Protein AF-0000000085930989 (afdb_homodimer)

Foldseek 3Di:
DPPPPPPPPPPDDDVVVVVVVVCCVVPHCVVVVVVVVLVLVVVLQVVLCVVCVQKDWDDGWDDDPLQKIWIKIDHPVQVVLQWIKIWIQGRVVRFIKIAIFGVDLVSQVVVLVVCVPPPAPFDADPDSNPDGGGTMDTQDDDPVDSPVSSVSVVVVVVSVVVSD/DPPPPPPPPPPDDDVVVVVVVVCCVVPHCVVVVVVVVLVLVVVLQVVLCVVCVQKDKDDGWDDDPLQKIKIKIDHPVQVVLQWIKIWIQGRVVRFIKIAIFGVDLVSQVVVLVVCVPPPAPFDADPDSNPDGGGTMDTQDDDPVDSPVSSVSVVVVVVSVVVSD

InterPro domains:
  IPR054269 Domain of unknown function DUF7000 [PF22526] (17-164)

pLDDT: mean 91.03, std 14.83, range [23.47, 98.81]

Structure (mmCIF, N/CA/C/O backbone):
data_AF-0000000085930989-model_v1
#
loop_
_entity.id
_entity.type
_entity.pdbx_description
1 polymer 'DUF7000 domain-containing protein'
#
loop_
_atom_site.group_PDB
_atom_site.id
_atom_site.type_symbol
_atom_site.label_atom_id
_atom_site.label_alt_id
_atom_site.label_comp_id
_atom_site.label_asym_id
_atom_site.label_entity_id
_atom_site.label_seq_id
_atom_site.pdbx_PDB_ins_code
_atom_site.Cartn_x
_atom_site.Cartn_y
_atom_site.Cartn_z
_atom_site.occupancy
_atom_site.B_iso_or_equiv
_atom_site.auth_seq_id
_atom_site.auth_comp_id
_atom_site.auth_asym_id
_atom_site.auth_atom_id
_atom_site.pdbx_PDB_model_num
ATOM 1 N N . MET A 1 1 ? -20.719 -1.08 40.375 1 24.42 1 MET A N 1
ATOM 2 C CA . MET A 1 1 ? -20.547 -0.608 39 1 24.42 1 MET A CA 1
ATOM 3 C C . MET A 1 1 ? -19.078 -0.674 38.562 1 24.42 1 MET A C 1
ATOM 5 O O . MET A 1 1 ? -18.25 0.083 39.094 1 24.42 1 MET A O 1
ATOM 9 N N . ALA A 1 2 ? -18.562 -1.878 38.219 1 29.7 2 ALA A N 1
ATOM 10 C CA . ALA A 1 2 ? -17.141 -2.18 38 1 29.7 2 ALA A CA 1
ATOM 11 C C . ALA A 1 2 ? -16.562 -1.349 36.875 1 29.7 2 ALA A C 1
ATOM 13 O O . ALA A 1 2 ? -17.109 -1.34 35.75 1 29.7 2 ALA A O 1
ATOM 14 N N . LYS A 1 3 ? -16 -0.171 37.219 1 35.56 3 LYS A N 1
ATOM 15 C CA . LYS A 1 3 ? -15.242 0.696 36.312 1 35.56 3 LYS A CA 1
ATOM 16 C C . LYS A 1 3 ? -14.281 -0.115 35.469 1 35.56 3 LYS A C 1
ATOM 18 O O . LYS A 1 3 ? -13.461 -0.873 35.969 1 35.56 3 LYS A O 1
ATOM 23 N N . SER A 1 4 ? -14.773 -0.625 34.312 1 33.81 4 SER A N 1
ATOM 24 C CA . SER A 1 4 ? -13.914 -1.3 33.344 1 33.81 4 SER A CA 1
ATOM 25 C C . SER A 1 4 ? -12.641 -0.504 33.062 1 33.81 4 SER A C 1
ATOM 27 O O . SER A 1 4 ? -12.695 0.632 32.594 1 33.81 4 SER A O 1
ATOM 29 N N . GLY A 1 5 ? -11.633 -0.568 33.906 1 31.16 5 GLY A N 1
ATOM 30 C CA . GLY A 1 5 ? -10.266 -0.101 33.719 1 31.16 5 GLY A CA 1
ATOM 31 C C . GLY A 1 5 ? -9.727 -0.365 32.344 1 31.16 5 GLY A C 1
ATOM 32 O O . GLY A 1 5 ? -9.484 -1.516 31.969 1 31.16 5 GLY A O 1
ATOM 33 N N . LYS A 1 6 ? -10.188 0.39 31.359 1 38.94 6 LYS A N 1
ATOM 34 C CA . LYS A 1 6 ? -9.539 0.334 30.062 1 38.94 6 LYS A CA 1
ATOM 35 C C . LYS A 1 6 ? -8.023 0.207 30.203 1 38.94 6 LYS A C 1
ATOM 37 O O . LYS A 1 6 ? -7.371 1.1 30.75 1 38.94 6 LYS A O 1
ATOM 42 N N . ILE A 1 7 ? -7.473 -0.947 30.391 1 38.84 7 ILE A N 1
ATOM 43 C CA . ILE A 1 7 ? -6.047 -1.232 30.281 1 38.84 7 ILE A CA 1
ATOM 44 C C . ILE A 1 7 ? -5.43 -0.371 29.188 1 38.84 7 ILE A C 1
ATOM 46 O O . ILE A 1 7 ? -5.82 -0.469 28.016 1 38.84 7 ILE A O 1
ATOM 50 N N . GLU A 1 8 ? -5.035 0.813 29.422 1 42.75 8 GLU A N 1
ATOM 51 C CA . GLU A 1 8 ? -4.168 1.59 28.547 1 42.75 8 GLU A CA 1
ATOM 52 C C . GLU A 1 8 ? -3.127 0.701 27.859 1 42.75 8 GLU A C 1
ATOM 54 O O . GLU A 1 8 ? -2.215 0.193 28.531 1 42.75 8 GLU A O 1
ATOM 59 N N . THR A 1 9 ? -3.449 -0.236 27.094 1 47.62 9 THR A N 1
ATOM 60 C CA . THR A 1 9 ? -2.494 -1.091 26.391 1 47.62 9 THR A CA 1
ATOM 61 C C . THR A 1 9 ? -1.309 -0.275 25.891 1 47.62 9 THR A C 1
ATOM 63 O O . THR A 1 9 ? -1.481 0.659 25.094 1 47.62 9 THR A O 1
ATOM 66 N N . CYS A 1 10 ? -0.364 0.036 26.719 1 52.31 10 CYS A N 1
ATOM 67 C CA . CYS A 1 10 ? 0.938 0.614 26.406 1 52.31 10 CYS A CA 1
ATOM 68 C C . CYS A 1 10 ? 1.513 0.001 25.141 1 52.31 10 CYS A C 1
ATOM 70 O O . CYS A 1 10 ? 1.901 -1.168 25.125 1 52.31 10 CYS A O 1
ATOM 72 N N . HIS A 1 11 ? 0.959 0.37 24 1 64.19 11 HIS A N 1
ATOM 73 C CA . HIS A 1 11 ? 1.552 -0.147 22.766 1 64.19 11 HIS A CA 1
ATOM 74 C C . HIS A 1 11 ? 3.051 0.123 22.719 1 64.19 11 HIS A C 1
ATOM 76 O O . HIS A 1 11 ? 3.477 1.28 22.688 1 64.19 11 HIS A O 1
ATOM 82 N N . ARG A 1 12 ? 3.867 -0.855 23.234 1 83.44 12 ARG A N 1
ATOM 83 C CA . ARG A 1 12 ? 5.32 -0.743 23.188 1 83.44 12 ARG A CA 1
ATOM 84 C C . ARG A 1 12 ? 5.848 -1.09 21.797 1 83.44 12 ARG A C 1
ATOM 86 O O . ARG A 1 12 ? 5.484 -2.123 21.234 1 83.44 12 ARG A O 1
ATOM 93 N N . PHE A 1 13 ? 6.492 -0.038 21.156 1 92.75 13 PHE A N 1
ATOM 94 C CA . PHE A 1 13 ? 7.137 -0.235 19.859 1 92.75 13 PHE A CA 1
ATOM 95 C C . PHE A 1 13 ? 8.617 -0.55 20.031 1 92.75 13 PHE A C 1
ATOM 97 O O . PHE A 1 13 ? 9.242 -0.104 21 1 92.75 13 PHE A O 1
ATOM 104 N N . ASP A 1 14 ? 9.141 -1.402 19.203 1 95.06 14 ASP A N 1
ATOM 105 C CA . ASP A 1 14 ? 10.555 -1.772 19.234 1 95.06 14 ASP A CA 1
ATOM 106 C C . ASP A 1 14 ? 11.43 -0.66 18.656 1 95.06 14 ASP A C 1
ATOM 108 O O . ASP A 1 14 ? 11.562 -0.534 17.438 1 95.06 14 ASP A O 1
ATOM 112 N N . GLU A 1 15 ? 12.07 0.135 19.531 1 93.81 15 GLU A N 1
ATOM 113 C CA . GLU A 1 15 ? 12.852 1.304 19.125 1 93.81 15 GLU A CA 1
ATOM 114 C C . GLU A 1 15 ? 14.039 0.904 18.266 1 93.81 15 GLU A C 1
ATOM 116 O O . GLU A 1 15 ? 14.484 1.682 17.422 1 93.81 15 GLU A O 1
ATOM 121 N N . ARG A 1 16 ? 14.555 -0.243 18.531 1 95.75 16 ARG A N 1
ATOM 122 C CA . ARG A 1 16 ? 15.695 -0.714 17.75 1 95.75 16 ARG A CA 1
ATOM 123 C C . ARG A 1 16 ? 15.297 -0.977 16.297 1 95.75 16 ARG A C 1
ATOM 125 O O . ARG A 1 16 ? 16.062 -0.664 15.375 1 95.75 16 ARG A O 1
ATOM 132 N N . LEU A 1 17 ? 14.141 -1.537 16.094 1 97.38 17 LEU A N 1
ATOM 133 C CA . LEU A 1 17 ? 13.656 -1.788 14.734 1 97.38 17 LEU A CA 1
ATOM 134 C C . LEU A 1 17 ? 13.328 -0.48 14.023 1 97.38 17 LEU A C 1
ATOM 136 O O . LEU A 1 17 ? 13.609 -0.328 12.836 1 97.38 17 LEU A O 1
ATOM 140 N N . LEU A 1 18 ? 12.742 0.428 14.805 1 96.69 18 LEU A N 1
ATOM 141 C CA . LEU A 1 18 ? 12.453 1.732 14.219 1 96.69 18 LEU A CA 1
ATOM 142 C C . LEU A 1 18 ? 13.742 2.443 13.812 1 96.69 18 LEU A C 1
ATOM 144 O O . LEU A 1 18 ? 13.812 3.037 12.734 1 96.69 18 LEU A O 1
ATOM 148 N N . ALA A 1 19 ? 14.742 2.361 14.641 1 96.69 19 ALA A N 1
ATOM 149 C CA . ALA A 1 19 ? 16.047 2.943 14.336 1 96.69 19 ALA A CA 1
ATOM 150 C C . ALA A 1 19 ? 16.688 2.258 13.133 1 96.69 19 ALA A C 1
ATOM 152 O O . ALA A 1 19 ? 17.312 2.914 12.297 1 96.69 19 ALA A O 1
ATOM 153 N N . CYS A 1 20 ? 16.516 0.964 13.07 1 97.88 20 CYS A N 1
ATOM 154 C CA . CYS A 1 20 ? 17.031 0.202 11.945 1 97.88 20 CYS A CA 1
ATOM 155 C C . CYS A 1 20 ? 16.422 0.687 10.633 1 97.88 20 CYS A C 1
ATOM 157 O O . CYS A 1 20 ? 17.141 0.902 9.648 1 97.88 20 CYS A O 1
ATOM 159 N N . TYR A 1 21 ? 15.148 0.892 10.633 1 98 21 TYR A N 1
ATOM 160 C CA . TYR A 1 21 ? 14.477 1.37 9.43 1 98 21 TYR A CA 1
ATOM 161 C C . TYR A 1 21 ? 15 2.738 9.023 1 98 21 TYR A C 1
ATOM 163 O O . TYR A 1 21 ? 15.352 2.951 7.855 1 98 21 TYR A O 1
ATOM 171 N N . ARG A 1 22 ? 15.062 3.576 9.953 1 97.62 22 ARG A N 1
ATOM 172 C CA . ARG A 1 22 ? 15.586 4.91 9.688 1 97.62 22 ARG A CA 1
ATOM 173 C C . ARG A 1 22 ? 17 4.84 9.117 1 97.62 22 ARG A C 1
ATOM 175 O O . ARG A 1 22 ? 17.312 5.523 8.148 1 97.62 22 ARG A O 1
ATOM 182 N N . GLU A 1 23 ? 17.812 4.051 9.719 1 97.94 23 GLU A N 1
ATOM 183 C CA . GLU A 1 23 ? 19.203 3.92 9.289 1 97.94 23 GLU A CA 1
ATOM 184 C C . GLU A 1 23 ? 19.297 3.404 7.855 1 97.94 23 GLU A C 1
ATOM 186 O O . GLU A 1 23 ? 20.062 3.92 7.051 1 97.94 23 GLU A O 1
ATOM 191 N N . LEU A 1 24 ? 18.484 2.402 7.562 1 98.31 24 LEU A N 1
ATOM 192 C CA . LEU A 1 24 ? 18.5 1.844 6.215 1 98.31 24 LEU A CA 1
ATOM 193 C C . LEU A 1 24 ? 18.078 2.889 5.188 1 98.31 24 LEU A C 1
ATOM 195 O O . LEU A 1 24 ? 18.672 2.994 4.117 1 98.31 24 LEU A O 1
ATOM 199 N N . LEU A 1 25 ? 17.062 3.713 5.535 1 98 25 LEU A N 1
ATOM 200 C CA . LEU A 1 25 ? 16.594 4.766 4.641 1 98 25 LEU A CA 1
ATOM 201 C C . LEU A 1 25 ? 17.688 5.805 4.406 1 98 25 LEU A C 1
ATOM 203 O O . LEU A 1 25 ? 17.812 6.344 3.301 1 98 25 LEU A O 1
ATOM 207 N N . GLN A 1 26 ? 18.469 6.02 5.426 1 96.5 26 GLN A N 1
ATOM 208 C CA . GLN A 1 26 ? 19.406 7.141 5.387 1 96.5 26 GLN A CA 1
ATOM 209 C C . GLN A 1 26 ? 20.766 6.707 4.828 1 96.5 26 GLN A C 1
ATOM 211 O O . GLN A 1 26 ? 21.516 7.531 4.312 1 96.5 26 GLN A O 1
ATOM 216 N N . THR A 1 27 ? 21.109 5.465 4.852 1 97.12 27 THR A N 1
ATOM 217 C CA . THR A 1 27 ? 22.484 5.082 4.578 1 97.12 27 THR A CA 1
ATOM 218 C C . THR A 1 27 ? 22.562 4.16 3.363 1 97.12 27 THR A C 1
ATOM 220 O O . THR A 1 27 ? 23.656 3.812 2.908 1 97.12 27 THR A O 1
ATOM 223 N N . THR A 1 28 ? 21.406 3.721 2.889 1 97.88 28 THR A N 1
ATOM 224 C CA . THR A 1 28 ? 21.406 2.857 1.713 1 97.88 28 THR A CA 1
ATOM 225 C C . THR A 1 28 ? 20.5 3.432 0.623 1 97.88 28 THR A C 1
ATOM 227 O O . THR A 1 28 ? 19.906 4.496 0.798 1 97.88 28 THR A O 1
ATOM 230 N N . ASN A 1 29 ? 20.453 2.789 -0.473 1 97.62 29 ASN A N 1
ATOM 231 C CA . ASN A 1 29 ? 19.562 3.166 -1.566 1 97.62 29 ASN A CA 1
ATOM 232 C C . ASN A 1 29 ? 18.203 2.486 -1.439 1 97.62 29 ASN A C 1
ATOM 234 O O . ASN A 1 29 ? 17.562 2.191 -2.445 1 97.62 29 ASN A O 1
ATOM 238 N N . LEU A 1 30 ? 17.734 2.26 -0.246 1 98.38 30 LEU A N 1
ATOM 239 C CA . LEU A 1 30 ? 16.531 1.477 0.011 1 98.38 30 LEU A CA 1
ATOM 240 C C . LEU A 1 30 ? 15.328 2.059 -0.734 1 98.38 30 LEU A C 1
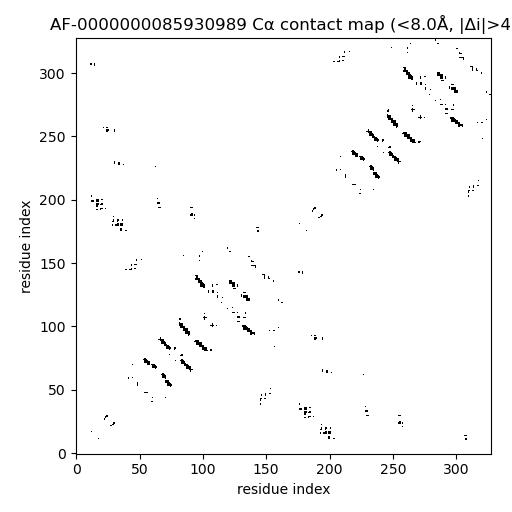ATOM 242 O O . LEU A 1 30 ? 14.609 1.332 -1.423 1 98.38 30 LEU A O 1
ATOM 246 N N . GLN A 1 31 ? 15.102 3.324 -0.578 1 98.19 31 GLN A N 1
ATOM 247 C CA . GLN A 1 31 ? 13.93 3.926 -1.203 1 98.19 31 GLN A CA 1
ATOM 248 C C . GLN A 1 31 ? 13.969 3.764 -2.719 1 98.19 31 GLN A C 1
ATOM 250 O O . GLN A 1 31 ? 12.992 3.316 -3.326 1 98.19 31 GLN A O 1
ATOM 255 N N . LYS A 1 32 ? 15.055 4.082 -3.311 1 97.94 32 LYS A N 1
ATOM 256 C CA . LYS A 1 32 ? 15.211 3.949 -4.758 1 97.94 32 LYS A CA 1
ATOM 257 C C . LYS A 1 32 ? 15.086 2.49 -5.191 1 97.94 32 LYS A C 1
ATOM 259 O O . LYS A 1 32 ? 14.492 2.193 -6.227 1 97.94 32 LYS A O 1
ATOM 264 N N . ALA A 1 33 ? 15.688 1.634 -4.418 1 98.19 33 ALA A N 1
ATOM 265 C CA . ALA A 1 33 ? 15.656 0.207 -4.73 1 98.19 33 ALA A CA 1
ATOM 266 C C . ALA A 1 33 ? 14.234 -0.337 -4.668 1 98.19 33 ALA A C 1
ATOM 268 O O . ALA A 1 33 ? 13.805 -1.078 -5.555 1 98.19 33 ALA A O 1
ATOM 269 N N . TYR A 1 34 ? 13.539 0.07 -3.646 1 98.25 34 TYR A N 1
ATOM 270 C CA . TYR A 1 34 ? 12.148 -0.338 -3.523 1 98.25 34 TYR A CA 1
ATOM 271 C C . TYR A 1 34 ? 11.312 0.198 -4.684 1 98.25 34 TYR A C 1
ATOM 273 O O . TYR A 1 34 ? 10.484 -0.521 -5.246 1 98.25 34 TYR A O 1
ATOM 281 N N . GLN A 1 35 ? 11.5 1.413 -5.023 1 97.81 35 GLN A N 1
ATOM 282 C CA . GLN A 1 35 ? 10.742 2.045 -6.094 1 97.81 35 GLN A CA 1
ATOM 283 C C . GLN A 1 35 ? 11.031 1.385 -7.441 1 97.81 35 GLN A C 1
ATOM 285 O O . GLN A 1 35 ? 10.148 1.278 -8.289 1 97.81 35 GLN A O 1
ATOM 290 N N . GLU A 1 36 ? 12.227 0.969 -7.625 1 97.25 36 GLU A N 1
ATOM 291 C CA . GLU A 1 36 ? 12.562 0.243 -8.844 1 97.25 36 GLU A CA 1
ATOM 292 C C . GLU A 1 36 ? 11.844 -1.103 -8.906 1 97.25 36 GLU A C 1
ATOM 294 O O . GLU A 1 36 ? 11.297 -1.478 -9.945 1 97.25 36 GLU A O 1
ATOM 299 N N . TRP A 1 37 ? 11.891 -1.776 -7.77 1 97.44 37 TRP A N 1
ATOM 300 C CA . TRP A 1 37 ? 11.156 -3.033 -7.707 1 97.44 37 TRP A CA 1
ATOM 301 C C . TRP A 1 37 ? 9.672 -2.811 -7.973 1 97.44 37 TRP A C 1
ATOM 303 O O . TRP A 1 37 ? 9.055 -3.561 -8.727 1 97.44 37 TRP A O 1
ATOM 313 N N . PHE A 1 38 ? 9.188 -1.792 -7.312 1 97.56 38 PHE A N 1
ATOM 314 C CA . PHE A 1 38 ? 7.762 -1.487 -7.438 1 97.56 38 PHE A CA 1
ATOM 315 C C . PHE A 1 38 ? 7.402 -1.155 -8.883 1 97.56 38 PHE A C 1
ATOM 317 O O . PHE A 1 38 ? 6.363 -1.588 -9.383 1 97.56 38 PHE A O 1
ATOM 324 N N . ARG A 1 39 ? 8.211 -0.424 -9.562 1 96.31 39 ARG A N 1
ATOM 325 C CA . ARG A 1 39 ? 8.047 -0.129 -10.984 1 96.31 39 ARG A CA 1
ATOM 326 C C . ARG A 1 39 ? 8.016 -1.41 -11.812 1 96.31 39 ARG A C 1
ATOM 328 O O . ARG A 1 39 ? 7.195 -1.548 -12.719 1 96.31 39 ARG A O 1
ATOM 335 N N . TRP A 1 40 ? 8.867 -2.277 -11.484 1 96.81 40 TRP A N 1
ATOM 336 C CA . TRP A 1 40 ? 8.938 -3.568 -12.164 1 96.81 40 TRP A CA 1
ATOM 337 C C . TRP A 1 40 ? 7.645 -4.359 -11.961 1 96.81 40 TRP A C 1
ATOM 339 O O . TRP A 1 40 ? 7.09 -4.902 -12.922 1 96.81 40 TRP A O 1
ATOM 349 N N . PHE A 1 41 ? 7.203 -4.414 -10.758 1 97.5 41 PHE A N 1
ATOM 350 C CA . PHE A 1 41 ? 6.004 -5.18 -10.438 1 97.5 41 PHE A CA 1
ATOM 351 C C . PHE A 1 41 ? 4.773 -4.555 -11.086 1 97.5 41 PHE A C 1
ATOM 353 O O . PHE A 1 41 ? 3.896 -5.27 -11.578 1 97.5 41 PHE A O 1
ATOM 360 N N . ARG A 1 42 ? 4.688 -3.25 -11.094 1 97.5 42 ARG A N 1
ATOM 361 C CA . ARG A 1 42 ? 3.621 -2.547 -11.805 1 97.5 42 ARG A CA 1
ATOM 362 C C . ARG A 1 42 ? 3.658 -2.852 -13.297 1 97.5 42 ARG A C 1
ATOM 364 O O . ARG A 1 42 ? 2.611 -2.984 -13.938 1 97.5 42 ARG A O 1
ATOM 371 N N . PHE A 1 43 ? 4.82 -2.877 -13.797 1 96.88 43 PHE A N 1
ATOM 372 C CA . PHE A 1 43 ? 4.973 -3.229 -15.203 1 96.88 43 PHE A CA 1
ATOM 373 C C . PHE A 1 43 ? 4.355 -4.594 -15.484 1 96.88 43 PHE A C 1
ATOM 375 O O . PHE A 1 43 ? 3.639 -4.762 -16.469 1 96.88 43 PHE A O 1
ATOM 382 N N . LEU A 1 44 ? 4.684 -5.582 -14.633 1 97.5 44 LEU A N 1
ATOM 383 C CA . LEU A 1 44 ? 4.102 -6.91 -14.82 1 97.5 44 LEU A CA 1
ATOM 384 C C . LEU A 1 44 ? 2.582 -6.832 -14.883 1 97.5 44 LEU A C 1
ATOM 386 O O . LEU A 1 44 ? 1.959 -7.438 -15.758 1 97.5 44 LEU A O 1
ATOM 390 N N . ARG A 1 45 ? 1.994 -6.086 -13.953 1 98.25 45 ARG A N 1
ATOM 391 C CA . ARG A 1 45 ? 0.543 -5.941 -13.898 1 98.25 45 ARG A CA 1
ATOM 392 C C . ARG A 1 45 ? 0.002 -5.363 -15.203 1 98.25 45 ARG A C 1
ATOM 394 O O . ARG A 1 45 ? -0.937 -5.906 -15.789 1 98.25 45 ARG A O 1
ATOM 401 N N . ASN A 1 46 ? 0.577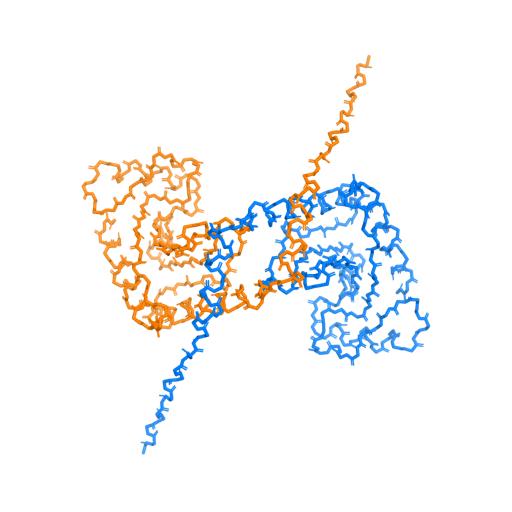 -4.285 -15.602 1 97.94 46 ASN A N 1
ATOM 402 C CA . ASN A 1 46 ? 0.091 -3.586 -16.781 1 97.94 46 ASN A CA 1
ATOM 403 C C . ASN A 1 46 ? 0.217 -4.445 -18.047 1 97.94 46 ASN A C 1
ATOM 405 O O . ASN A 1 46 ? -0.704 -4.5 -18.859 1 97.94 46 ASN A O 1
ATOM 409 N N . GLU A 1 47 ? 1.364 -5.07 -18.234 1 97.5 47 GLU A N 1
ATOM 410 C CA . GLU A 1 47 ? 1.595 -5.91 -19.406 1 97.5 47 GLU A CA 1
ATOM 411 C C . GLU A 1 47 ? 0.675 -7.125 -19.406 1 97.5 47 GLU A C 1
ATOM 413 O O . GLU A 1 47 ? 0.164 -7.527 -20.453 1 97.5 47 GLU A O 1
ATOM 418 N N . LEU A 1 48 ? 0.504 -7.746 -18.234 1 98.12 48 LEU A N 1
ATOM 419 C CA . LEU A 1 48 ? -0.4 -8.891 -18.125 1 98.12 48 LEU A CA 1
ATOM 420 C C . LEU A 1 48 ? -1.825 -8.484 -18.5 1 98.12 48 LEU A C 1
ATOM 422 O O . LEU A 1 48 ? -2.523 -9.219 -19.203 1 98.12 48 LEU A O 1
ATOM 426 N N . GLU A 1 49 ? -2.268 -7.352 -18 1 98.12 49 GLU A N 1
ATOM 427 C CA . GLU A 1 49 ? -3.598 -6.848 -18.344 1 98.12 49 GLU A CA 1
ATOM 428 C C . GLU A 1 49 ? -3.756 -6.664 -19.844 1 98.12 49 GLU A C 1
ATOM 430 O O . GLU A 1 49 ? -4.805 -6.98 -20.406 1 98.12 49 GLU A O 1
ATOM 435 N N . ARG A 1 50 ? -2.76 -6.125 -20.453 1 97.44 50 ARG A N 1
ATOM 436 C CA . ARG A 1 50 ? -2.787 -5.934 -21.906 1 97.44 50 ARG A CA 1
ATOM 437 C C . ARG A 1 50 ? -2.922 -7.266 -22.625 1 97.44 50 ARG A C 1
ATOM 439 O O . ARG A 1 50 ? -3.637 -7.363 -23.625 1 97.44 50 ARG A O 1
ATOM 446 N N . ARG A 1 51 ? -2.289 -8.258 -22.156 1 96.88 51 ARG A N 1
ATOM 447 C CA . ARG A 1 51 ? -2.25 -9.562 -22.812 1 96.88 51 ARG A CA 1
ATOM 448 C C . ARG A 1 51 ? -3.512 -10.367 -22.516 1 96.88 51 ARG A C 1
ATOM 450 O O . ARG A 1 51 ? -3.82 -11.328 -23.219 1 96.88 51 ARG A O 1
ATOM 457 N N . MET A 1 52 ? -4.168 -10.008 -21.438 1 97.5 52 MET A N 1
ATOM 458 C CA . MET A 1 52 ? -5.359 -10.734 -21.016 1 97.5 52 MET A CA 1
ATOM 459 C C . MET A 1 52 ? -6.57 -9.812 -20.969 1 97.5 52 MET A C 1
ATOM 461 O O . MET A 1 52 ? -7.152 -9.602 -19.891 1 97.5 52 MET A O 1
ATOM 465 N N . PRO A 1 53 ? -7.078 -9.359 -22.094 1 96.31 53 PRO A N 1
ATOM 466 C CA . PRO A 1 53 ? -8.117 -8.32 -22.156 1 96.31 53 PRO A CA 1
ATOM 467 C C . PRO A 1 53 ? -9.469 -8.812 -21.641 1 96.31 53 PRO A C 1
ATOM 469 O O . PRO A 1 53 ? -10.32 -7.996 -21.281 1 96.31 53 PRO A O 1
ATOM 472 N N . ASP A 1 54 ? -9.633 -10.102 -21.531 1 96.5 54 ASP A N 1
ATOM 473 C CA . ASP A 1 54 ? -10.914 -10.641 -21.094 1 96.5 54 ASP A CA 1
ATOM 474 C C . ASP A 1 54 ? -11.008 -10.672 -19.578 1 96.5 54 ASP A C 1
ATOM 476 O O . ASP A 1 54 ? -12.039 -11.039 -19.016 1 96.5 54 ASP A O 1
ATOM 480 N N . TYR A 1 55 ? -9.984 -10.289 -18.906 1 98.31 55 TYR A N 1
ATOM 481 C CA . TYR A 1 55 ? -9.945 -10.266 -17.453 1 98.31 55 TYR A CA 1
ATOM 482 C C . TYR A 1 55 ? -10.039 -8.836 -16.938 1 98.31 55 TYR A C 1
ATOM 484 O O . TYR A 1 55 ? -9.547 -7.902 -17.578 1 98.31 55 TYR A O 1
ATOM 492 N N . GLN A 1 56 ? -10.703 -8.734 -15.828 1 98.44 56 GLN A N 1
ATOM 493 C CA . GLN A 1 56 ? -10.742 -7.461 -15.125 1 98.44 56 GLN A CA 1
ATOM 494 C C . GLN A 1 56 ? -9.68 -7.41 -14.023 1 98.44 56 GLN A C 1
ATOM 496 O O . GLN A 1 56 ? -9.711 -8.211 -13.086 1 98.44 56 GLN A O 1
ATOM 501 N N . PHE A 1 57 ? -8.797 -6.43 -14.125 1 98.5 57 PHE A N 1
ATOM 502 C CA . PHE A 1 57 ? -7.707 -6.277 -13.172 1 98.5 57 PHE A CA 1
ATOM 503 C C . PHE A 1 57 ? -8.031 -5.195 -12.141 1 98.5 57 PHE A C 1
ATOM 505 O O . PHE A 1 57 ? -8.695 -4.211 -12.461 1 98.5 57 PHE A O 1
ATOM 512 N N . GLN A 1 58 ? -7.551 -5.496 -10.883 1 97 58 GLN A N 1
ATOM 513 C CA . GLN A 1 58 ? -7.539 -4.402 -9.922 1 97 58 GLN A CA 1
ATOM 514 C C . GLN A 1 58 ? -6.684 -3.24 -10.414 1 97 58 GLN A C 1
ATOM 516 O O . GLN A 1 58 ? -5.727 -3.441 -11.164 1 97 58 GLN A O 1
ATOM 521 N N . GLY A 1 59 ? -7.062 -2.035 -9.992 1 93.12 59 GLY A N 1
ATOM 522 C CA . GLY A 1 59 ? -6.492 -0.824 -10.562 1 93.12 59 GLY A CA 1
ATOM 523 C C . GLY A 1 59 ? -5.027 -0.635 -10.227 1 93.12 59 GLY A C 1
ATOM 524 O O . GLY A 1 59 ? -4.246 -0.17 -11.055 1 93.12 59 GLY A O 1
ATOM 525 N N . THR A 1 60 ? -4.688 -0.942 -8.984 1 93.88 60 THR A N 1
ATOM 526 C CA . THR A 1 60 ? -3.326 -0.667 -8.531 1 93.88 60 THR A CA 1
ATOM 527 C C . THR A 1 60 ? -2.76 -1.86 -7.77 1 93.88 60 THR A C 1
ATOM 529 O O . THR A 1 60 ? -3.498 -2.775 -7.398 1 93.88 60 THR A O 1
ATOM 532 N N . VAL A 1 61 ? -1.463 -1.894 -7.691 1 97.38 61 VAL A N 1
ATOM 533 C CA . VAL A 1 61 ? -0.786 -2.871 -6.848 1 97.38 61 VAL A CA 1
ATOM 534 C C . VAL A 1 61 ? -1.063 -2.564 -5.375 1 97.38 61 VAL A C 1
ATOM 536 O O . VAL A 1 61 ? -1.034 -1.403 -4.961 1 97.38 61 VAL A O 1
ATOM 539 N N . ALA A 1 62 ? -1.457 -3.578 -4.707 1 96.62 62 ALA A N 1
ATOM 540 C CA . ALA A 1 62 ? -1.624 -3.439 -3.262 1 96.62 62 ALA A CA 1
ATOM 541 C C . ALA A 1 62 ? -0.336 -3.793 -2.525 1 96.62 62 ALA A C 1
ATOM 543 O O . ALA A 1 62 ? 0.295 -4.812 -2.818 1 96.62 62 ALA A O 1
ATOM 544 N N . GLU A 1 63 ? 0 -2.875 -1.65 1 96.38 63 GLU A N 1
ATOM 545 C CA . GLU A 1 63 ? 1.127 -3.123 -0.757 1 96.38 63 GLU A CA 1
ATOM 546 C C . GLU A 1 63 ? 0.649 -3.525 0.636 1 96.38 63 GLU A C 1
ATOM 548 O O . GLU A 1 63 ? -0.326 -2.971 1.146 1 96.38 63 GLU A O 1
ATOM 553 N N . ASN A 1 64 ? 1.196 -4.539 1.244 1 93.25 64 ASN A N 1
ATOM 554 C CA . ASN A 1 64 ? 0.722 -5.113 2.5 1 93.25 64 ASN A CA 1
ATOM 555 C C . ASN A 1 64 ? 1.829 -5.164 3.547 1 93.25 64 ASN A C 1
ATOM 557 O O . ASN A 1 64 ? 2.121 -6.223 4.102 1 93.25 64 ASN A O 1
ATOM 561 N N . GLY A 1 65 ? 2.416 -4.039 3.812 1 94.5 65 GLY A N 1
ATOM 562 C CA . GLY A 1 65 ? 3.354 -3.914 4.918 1 94.5 65 GLY A CA 1
ATOM 563 C C . GLY A 1 65 ? 4.648 -4.668 4.688 1 94.5 65 GLY A C 1
ATOM 564 O O . GLY A 1 65 ? 5.227 -5.227 5.625 1 94.5 65 GLY A O 1
ATOM 565 N N . MET A 1 66 ? 4.996 -4.809 3.508 1 96.5 66 MET A N 1
ATOM 566 C CA . MET A 1 66 ? 6.199 -5.5 3.061 1 96.5 66 MET A CA 1
ATOM 567 C C . MET A 1 66 ? 6.137 -6.984 3.402 1 96.5 66 MET A C 1
ATOM 569 O O . MET A 1 66 ? 7.168 -7.648 3.496 1 96.5 66 MET A O 1
ATOM 573 N N . GLU A 1 67 ? 4.953 -7.477 3.727 1 95.5 67 GLU A N 1
ATOM 574 C CA . GLU A 1 67 ? 4.758 -8.922 3.734 1 95.5 67 GLU A CA 1
ATOM 575 C C . GLU A 1 67 ? 4.711 -9.477 2.316 1 95.5 67 GLU A C 1
ATOM 577 O O . GLU A 1 67 ? 5.523 -10.328 1.947 1 95.5 67 GLU A O 1
ATOM 582 N N . TYR A 1 68 ? 3.795 -8.984 1.583 1 96.75 68 TYR A N 1
ATOM 583 C CA . TYR A 1 68 ? 3.738 -9.227 0.147 1 96.75 68 TYR A CA 1
ATOM 584 C C . TYR A 1 68 ? 3.002 -8.102 -0.571 1 96.75 68 TYR A C 1
ATOM 586 O O . TYR A 1 68 ? 2.227 -7.371 0.046 1 96.75 68 TYR A O 1
ATOM 594 N N . ALA A 1 69 ? 3.289 -7.871 -1.747 1 98 69 ALA A N 1
ATOM 595 C CA . ALA A 1 69 ? 2.533 -7.023 -2.666 1 98 69 ALA A CA 1
ATOM 596 C C . ALA A 1 69 ? 1.793 -7.863 -3.703 1 98 69 ALA A C 1
ATOM 598 O O . ALA A 1 69 ? 2.211 -8.977 -4.023 1 98 69 ALA A O 1
ATOM 599 N N . TYR A 1 70 ? 0.677 -7.32 -4.152 1 98.38 70 TYR A N 1
ATOM 600 C CA . TYR A 1 70 ? -0.059 -8.172 -5.078 1 98.38 70 TYR A CA 1
ATOM 601 C C . TYR A 1 70 ? -0.979 -7.344 -5.969 1 98.38 70 TYR A C 1
ATOM 603 O O . TYR A 1 70 ? -1.252 -6.176 -5.672 1 98.38 70 TYR A O 1
ATOM 611 N N . PHE A 1 71 ? -1.37 -7.93 -6.977 1 98.62 71 PHE A N 1
ATOM 612 C CA . PHE A 1 71 ? -2.545 -7.516 -7.734 1 98.62 71 PHE A CA 1
ATOM 613 C C . PHE A 1 71 ? -3.396 -8.719 -8.109 1 98.62 71 PHE A C 1
ATOM 615 O O . PHE A 1 71 ? -2.891 -9.844 -8.203 1 98.62 71 PHE A O 1
ATOM 622 N N . GLN A 1 72 ? -4.641 -8.492 -8.25 1 98.75 72 GLN A N 1
ATOM 623 C CA . GLN A 1 72 ? -5.566 -9.586 -8.531 1 98.75 72 GLN A CA 1
ATOM 624 C C . GLN A 1 72 ? -6.41 -9.297 -9.766 1 98.75 72 GLN A C 1
ATOM 626 O O . GLN A 1 72 ? -6.57 -8.133 -10.148 1 98.75 72 GLN A O 1
ATOM 631 N N . PHE A 1 73 ? -6.934 -10.281 -10.375 1 98.75 73 PHE A N 1
ATOM 632 C CA . PHE A 1 73 ? -7.793 -10.164 -11.547 1 98.75 73 PHE A CA 1
ATOM 633 C C . PHE A 1 73 ? -8.68 -11.391 -11.695 1 98.75 73 PHE A C 1
ATOM 635 O O . PHE A 1 73 ? -8.414 -12.43 -11.086 1 98.75 73 PHE A O 1
ATOM 642 N N . ALA A 1 74 ? -9.758 -11.172 -12.438 1 98.62 74 ALA A N 1
ATOM 643 C CA . ALA A 1 74 ? -10.703 -12.273 -12.648 1 98.62 74 ALA A CA 1
ATOM 644 C C . ALA A 1 74 ? -11.492 -12.078 -13.938 1 98.62 74 ALA A C 1
ATOM 646 O O . ALA A 1 74 ? -11.773 -10.945 -14.336 1 98.62 74 ALA A O 1
ATOM 647 N N . SER A 1 75 ? -11.789 -13.18 -14.578 1 97.75 75 SER A N 1
ATOM 648 C CA . SER A 1 75 ? -12.773 -13.172 -15.656 1 97.75 75 SER A CA 1
ATOM 649 C C . SER A 1 75 ? -14.195 -13.195 -15.102 1 97.75 75 SER A C 1
ATOM 651 O O . SER A 1 75 ? -14.398 -13.406 -13.898 1 97.75 75 SER A O 1
ATOM 653 N N . VAL A 1 76 ? -15.117 -13.031 -15.977 1 97.19 76 VAL A N 1
ATOM 654 C CA . VAL A 1 76 ? -16.516 -13.109 -15.586 1 97.19 76 VAL A CA 1
ATOM 655 C C . VAL A 1 76 ? -16.812 -14.492 -15.008 1 97.19 76 VAL A C 1
ATOM 657 O O . VAL A 1 76 ? -17.484 -14.609 -13.977 1 97.19 76 VAL A O 1
ATOM 660 N N . GLU A 1 77 ? -16.312 -15.492 -15.641 1 96.62 77 GLU A N 1
ATOM 661 C CA . GLU A 1 77 ? -16.531 -16.875 -15.211 1 96.62 77 GLU A CA 1
ATOM 662 C C . GLU A 1 77 ? -15.961 -17.109 -13.82 1 96.62 77 GLU A C 1
ATOM 664 O O . GLU A 1 77 ? -16.594 -17.766 -12.984 1 96.62 77 GLU A O 1
ATOM 669 N N . LEU A 1 78 ? -14.797 -16.656 -13.523 1 97.75 78 LEU A N 1
ATOM 670 C CA . LEU A 1 78 ? -14.172 -16.812 -12.211 1 97.75 78 LEU A CA 1
ATOM 671 C C . LEU A 1 78 ? -14.977 -16.094 -11.133 1 97.75 78 LEU A C 1
ATOM 673 O O . LEU A 1 78 ? -15.156 -16.625 -10.039 1 97.75 78 LEU A O 1
ATOM 677 N N . LYS A 1 79 ? -15.375 -14.93 -11.453 1 97.38 79 LYS A N 1
ATOM 678 C CA . LYS A 1 79 ? -16.172 -14.164 -10.5 1 97.38 79 LYS A CA 1
ATOM 679 C C . LYS A 1 79 ? -17.453 -14.922 -10.117 1 97.38 79 LYS A C 1
ATOM 681 O O . LYS A 1 79 ? -17.844 -14.93 -8.953 1 97.38 79 LYS A O 1
ATOM 686 N N . GLU A 1 80 ? -18.047 -15.539 -11.055 1 97.19 80 GLU A N 1
ATOM 687 C CA . GLU A 1 80 ? -19.266 -16.312 -10.812 1 97.19 80 GLU A CA 1
ATOM 688 C C . GLU A 1 80 ? -19 -17.484 -9.875 1 97.19 80 GLU A C 1
ATOM 690 O O . GLU A 1 80 ? -19.875 -17.875 -9.109 1 97.19 80 GLU A O 1
ATOM 695 N N . LYS A 1 81 ? -17.812 -18.016 -9.914 1 97.19 81 LYS A N 1
ATOM 696 C CA . LYS A 1 81 ? -17.438 -19.125 -9.055 1 97.19 81 LYS A CA 1
ATOM 697 C C . LYS A 1 81 ? -16.938 -18.625 -7.703 1 97.19 81 LYS A C 1
ATOM 699 O O . LYS A 1 81 ? -16.609 -19.438 -6.824 1 97.19 81 LYS A O 1
ATOM 704 N N . GLY A 1 82 ? -16.828 -17.25 -7.539 1 97.69 82 GLY A N 1
ATOM 705 C CA . GLY A 1 82 ? -16.297 -16.688 -6.309 1 97.69 82 GLY A CA 1
ATOM 706 C C . GLY A 1 82 ? -14.789 -16.828 -6.191 1 97.69 82 GLY A C 1
ATOM 707 O O . GLY A 1 82 ? -14.258 -17.016 -5.094 1 97.69 82 GLY A O 1
ATOM 708 N N . LEU A 1 83 ? -14.148 -16.812 -7.391 1 98.12 83 LEU A N 1
ATOM 709 C CA . LEU A 1 83 ? -12.703 -17.016 -7.426 1 98.12 83 LEU A CA 1
ATOM 710 C C . LEU A 1 83 ? -12 -15.82 -8.062 1 98.12 83 LEU A C 1
ATOM 712 O O . LEU A 1 83 ? -12.625 -15.031 -8.773 1 98.12 83 LEU A O 1
ATOM 716 N N . LYS A 1 84 ? -10.727 -15.664 -7.773 1 98.5 84 LYS A N 1
ATOM 717 C CA . LYS A 1 84 ? -9.844 -14.688 -8.398 1 98.5 84 LYS A CA 1
ATOM 718 C C . LYS A 1 84 ? -8.422 -15.227 -8.523 1 98.5 84 LYS A C 1
ATOM 720 O O . LYS A 1 84 ? -8.055 -16.188 -7.836 1 98.5 84 LYS A O 1
ATOM 725 N N . ILE A 1 85 ? -7.68 -14.648 -9.406 1 98.69 85 ILE A N 1
ATOM 726 C CA . ILE A 1 85 ? -6.25 -14.914 -9.523 1 98.69 85 ILE A CA 1
ATOM 727 C C . ILE A 1 85 ? -5.457 -13.797 -8.852 1 98.69 85 ILE A C 1
ATOM 729 O O . ILE A 1 85 ? -5.789 -12.617 -8.992 1 98.69 85 ILE A O 1
ATOM 733 N N . VAL A 1 86 ? -4.477 -14.172 -8.125 1 98.62 86 VAL A N 1
ATOM 734 C CA . VAL A 1 86 ? -3.611 -13.211 -7.453 1 98.62 86 VAL A CA 1
ATOM 735 C C . VAL A 1 86 ? -2.16 -13.438 -7.871 1 98.62 86 VAL A C 1
ATOM 737 O O . VAL A 1 86 ? -1.668 -14.562 -7.844 1 98.62 86 VAL A O 1
ATOM 740 N N . VAL A 1 87 ? -1.56 -12.422 -8.352 1 98.81 87 VAL A N 1
ATOM 741 C CA . VAL A 1 87 ? -0.105 -12.43 -8.469 1 98.81 87 VAL A CA 1
ATOM 742 C C . VAL A 1 87 ? 0.517 -11.742 -7.258 1 98.81 87 VAL A C 1
ATOM 744 O O . VAL A 1 87 ? 0.258 -10.562 -7.004 1 98.81 87 VAL A O 1
ATOM 747 N N . ALA A 1 88 ? 1.312 -12.484 -6.52 1 98.44 88 ALA A N 1
ATOM 748 C CA . ALA A 1 88 ? 1.846 -11.992 -5.254 1 98.44 88 ALA A CA 1
ATOM 749 C C . ALA A 1 88 ? 3.371 -12.008 -5.258 1 98.44 88 ALA A C 1
ATOM 751 O O . ALA A 1 88 ? 3.986 -12.969 -5.723 1 98.44 88 ALA A O 1
ATOM 752 N N . PHE A 1 89 ? 3.967 -10.953 -4.859 1 98.5 89 PHE A N 1
ATOM 753 C CA . PHE A 1 89 ? 5.398 -10.898 -4.594 1 98.5 89 PHE A CA 1
ATOM 754 C C . PHE A 1 89 ? 5.68 -11 -3.1 1 98.5 89 PHE A C 1
ATOM 756 O O . PHE A 1 89 ? 5.25 -10.133 -2.326 1 98.5 89 PHE A O 1
ATOM 763 N N . LEU A 1 90 ? 6.344 -12.039 -2.74 1 97.5 90 LEU A N 1
ATOM 764 C CA . LEU A 1 90 ? 6.719 -12.25 -1.347 1 97.5 90 LEU A CA 1
ATOM 765 C C . LEU A 1 90 ? 8.07 -11.609 -1.041 1 97.5 90 LEU A C 1
ATOM 767 O O . LEU A 1 90 ? 9.109 -12.117 -1.453 1 97.5 90 LEU A O 1
ATOM 771 N N . HIS A 1 91 ? 8.078 -10.516 -0.278 1 97.81 91 HIS A N 1
ATOM 772 C CA . HIS A 1 91 ? 9.266 -9.695 -0.08 1 97.81 91 HIS A CA 1
ATOM 773 C C . HIS A 1 91 ? 10.367 -10.484 0.63 1 97.81 91 HIS A C 1
ATOM 775 O O . HIS A 1 91 ? 11.516 -10.492 0.19 1 97.81 91 HIS A O 1
ATOM 781 N N . ARG A 1 92 ? 10.008 -11.195 1.636 1 93.31 92 ARG A N 1
ATOM 782 C CA . ARG A 1 92 ? 11 -11.906 2.434 1 93.31 92 ARG A CA 1
ATOM 783 C C . ARG A 1 92 ? 11.797 -12.883 1.572 1 93.31 92 ARG A C 1
ATOM 785 O O . ARG A 1 92 ? 13.023 -12.961 1.686 1 93.31 92 ARG A O 1
ATOM 792 N N . ASP A 1 93 ? 11.109 -13.602 0.701 1 94.88 93 ASP A N 1
ATOM 793 C CA . ASP A 1 93 ? 11.742 -14.625 -0.125 1 94.88 93 ASP A CA 1
ATOM 794 C C . ASP A 1 93 ? 12.195 -14.047 -1.465 1 94.88 93 ASP A C 1
ATOM 796 O O . ASP A 1 93 ? 12.836 -14.742 -2.26 1 94.88 93 ASP A O 1
ATOM 800 N N . PHE A 1 94 ? 11.875 -12.797 -1.646 1 97 94 PHE A N 1
ATOM 801 C CA . PHE A 1 94 ? 12.125 -12.148 -2.93 1 97 94 PHE A CA 1
ATOM 802 C C . PHE A 1 94 ? 11.672 -13.047 -4.082 1 97 94 PHE A C 1
ATOM 804 O O . PHE A 1 94 ? 12.445 -13.32 -5 1 97 94 PHE A O 1
ATOM 811 N N . SER A 1 95 ? 10.422 -13.414 -4.012 1 97.25 95 SER A N 1
ATOM 812 C CA . SER A 1 95 ? 9.906 -14.375 -4.98 1 97.25 95 SER A CA 1
ATOM 813 C C . SER A 1 95 ? 8.508 -13.992 -5.445 1 97.25 95 SER A C 1
ATOM 815 O O . SER A 1 95 ? 7.805 -13.234 -4.773 1 97.25 95 SER A O 1
ATOM 817 N N . LEU A 1 96 ? 8.164 -14.484 -6.574 1 98.31 96 LEU A N 1
ATOM 818 C CA . LEU A 1 96 ? 6.887 -14.219 -7.227 1 98.31 96 LEU A CA 1
ATOM 819 C C . LEU A 1 96 ? 6.031 -15.484 -7.273 1 98.31 96 LEU A C 1
ATOM 821 O O . LEU A 1 96 ? 6.535 -16.562 -7.57 1 98.31 96 LEU A O 1
ATOM 825 N N . GLU A 1 97 ? 4.742 -15.352 -6.926 1 98.06 97 GLU A N 1
ATOM 826 C CA . GLU A 1 97 ? 3.811 -16.469 -6.984 1 98.06 97 GLU A CA 1
ATOM 827 C C . GLU A 1 97 ? 2.514 -16.078 -7.688 1 98.06 97 GLU A C 1
ATOM 829 O O . GLU A 1 97 ? 2.162 -14.898 -7.734 1 98.06 97 GLU A O 1
ATOM 834 N N . VAL A 1 98 ? 1.859 -17.078 -8.195 1 98.44 98 VAL A N 1
ATOM 835 C CA . VAL A 1 98 ? 0.471 -16.969 -8.625 1 98.44 98 VAL A CA 1
ATOM 836 C C . VAL A 1 98 ? -0.43 -17.781 -7.711 1 98.44 98 VAL A C 1
ATOM 838 O O . VAL A 1 98 ? -0.085 -18.906 -7.34 1 98.44 98 VAL A O 1
ATOM 841 N N . TRP A 1 99 ? -1.55 -17.156 -7.355 1 97.81 99 TRP A N 1
ATOM 842 C CA . TRP A 1 99 ? -2.502 -17.797 -6.457 1 97.81 99 TRP A CA 1
ATOM 843 C C . TRP A 1 99 ? -3.875 -17.922 -7.109 1 97.81 99 TRP A C 1
ATOM 845 O O . TRP A 1 99 ? -4.289 -17.031 -7.859 1 97.81 99 TRP A O 1
ATOM 855 N N . LEU A 1 100 ? -4.469 -19.031 -6.91 1 97.44 100 LEU A N 1
ATOM 856 C CA . LEU A 1 100 ? -5.922 -19.094 -6.969 1 97.44 100 LEU A CA 1
ATOM 857 C C . LEU A 1 100 ? -6.535 -18.812 -5.602 1 97.44 100 LEU A C 1
ATOM 859 O O . LEU A 1 100 ? -6.191 -19.469 -4.617 1 97.44 100 LEU A O 1
ATOM 863 N N . SER A 1 101 ? -7.418 -17.875 -5.551 1 97.5 101 SER A N 1
ATOM 864 C CA . SER A 1 101 ? -7.957 -17.438 -4.266 1 97.5 101 SER A CA 1
ATOM 865 C C . SER A 1 101 ? -9.477 -17.281 -4.324 1 97.5 101 SER A C 1
ATOM 867 O O . SER A 1 101 ? -10.031 -17.016 -5.391 1 97.5 101 SER A O 1
ATOM 869 N N . GLY A 1 102 ? -10.062 -17.484 -3.146 1 97.12 102 GLY A N 1
ATOM 870 C CA . GLY A 1 102 ? -11.453 -17.094 -3.018 1 97.12 102 GLY A CA 1
ATOM 871 C C . GLY A 1 102 ? -11.641 -15.594 -2.844 1 97.12 102 GLY A C 1
ATOM 872 O O . GLY A 1 102 ? -10.781 -14.914 -2.281 1 97.12 102 GLY A O 1
ATOM 873 N N . VAL A 1 103 ? -12.789 -15.117 -3.271 1 96.06 103 VAL A N 1
ATOM 874 C CA . VAL A 1 103 ? -13.062 -13.688 -3.141 1 96.06 103 VAL A CA 1
ATOM 875 C C . VAL A 1 103 ? -13.352 -13.352 -1.68 1 96.06 103 VAL A C 1
ATOM 877 O O . VAL A 1 103 ? -13.312 -12.188 -1.286 1 96.06 103 VAL A O 1
ATOM 880 N N . ASN A 1 104 ? -13.75 -14.352 -0.927 1 94.5 104 ASN A N 1
ATOM 881 C CA . ASN A 1 104 ? -13.953 -14.266 0.515 1 94.5 104 ASN A CA 1
ATOM 882 C C . ASN A 1 104 ? -13.648 -15.594 1.205 1 94.5 104 ASN A C 1
ATOM 884 O O . ASN A 1 104 ? -13.336 -16.578 0.542 1 94.5 104 ASN A O 1
ATOM 888 N N . ARG A 1 105 ? -13.664 -15.523 2.533 1 94.19 105 ARG A N 1
ATOM 889 C CA . ARG A 1 105 ? -13.281 -16.703 3.293 1 94.19 105 ARG A CA 1
ATOM 890 C C . ARG A 1 105 ? -14.242 -17.859 3.033 1 94.19 105 ARG A C 1
ATOM 892 O O . ARG A 1 105 ? -13.828 -19.031 3.018 1 94.19 105 ARG A O 1
ATOM 899 N N . LYS A 1 106 ? -15.508 -17.547 2.846 1 93.56 106 LYS A N 1
ATOM 900 C CA . LYS A 1 106 ? -16.484 -18.594 2.551 1 93.56 106 LYS A CA 1
ATOM 901 C C . LYS A 1 106 ? -16.156 -19.297 1.241 1 93.56 106 LYS A C 1
ATOM 903 O O . LYS A 1 106 ? -16.109 -20.531 1.191 1 93.56 106 LYS A O 1
ATOM 908 N N . SER A 1 107 ? -15.922 -18.578 0.215 1 95.12 107 SER A N 1
ATOM 909 C CA . SER A 1 107 ? -15.531 -19.141 -1.074 1 95.12 107 SER A CA 1
ATOM 910 C C . SER A 1 107 ? -14.203 -19.891 -0.975 1 95.12 107 SER A C 1
ATOM 912 O O . SER A 1 107 ? -14.039 -20.953 -1.585 1 95.12 107 SER A O 1
ATOM 914 N N . GLN A 1 108 ? -13.305 -19.344 -0.24 1 95.12 108 GLN A N 1
ATOM 915 C CA . GLN A 1 108 ? -12.008 -19.969 -0.023 1 95.12 108 GLN A CA 1
ATOM 916 C C . GLN A 1 108 ? -12.156 -21.375 0.561 1 95.12 108 GLN A C 1
ATOM 918 O O . GLN A 1 108 ? -11.562 -22.328 0.058 1 95.12 108 GLN A O 1
ATOM 923 N N . ALA A 1 109 ? -12.93 -21.438 1.576 1 91.88 109 ALA A N 1
ATOM 924 C CA . ALA A 1 109 ? -13.133 -22.703 2.264 1 91.88 109 ALA A CA 1
ATOM 925 C C . ALA A 1 109 ? -13.852 -23.703 1.359 1 91.88 109 ALA A C 1
ATOM 927 O O . ALA A 1 109 ? -13.484 -24.891 1.32 1 91.88 109 ALA A O 1
ATOM 928 N N . LEU A 1 110 ? -14.867 -23.297 0.623 1 92.44 110 LEU A N 1
ATOM 929 C CA . LEU A 1 110 ? -15.641 -24.141 -0.28 1 92.44 110 LEU A CA 1
ATOM 930 C C . LEU A 1 110 ? -14.734 -24.766 -1.336 1 92.44 110 LEU A C 1
ATOM 932 O O . LEU A 1 110 ? -14.781 -25.984 -1.562 1 92.44 110 LEU A O 1
ATOM 936 N N . TRP A 1 111 ? -13.93 -24 -1.902 1 93.44 111 TRP A N 1
ATOM 937 C CA . TRP A 1 111 ? -13.094 -24.484 -2.998 1 93.44 111 TRP A CA 1
ATOM 938 C C . TRP A 1 111 ? -11.922 -25.297 -2.469 1 93.44 111 TRP A C 1
ATOM 940 O O . TRP A 1 111 ? -11.445 -26.219 -3.137 1 93.44 111 TRP A O 1
ATOM 950 N N . GLU A 1 112 ? -11.398 -24.891 -1.308 1 93 112 GLU A N 1
ATOM 951 C CA . GLU A 1 112 ? -10.383 -25.734 -0.691 1 93 112 GLU A CA 1
ATOM 952 C C . GLU A 1 112 ? -10.891 -27.156 -0.504 1 93 112 GLU A C 1
ATOM 954 O O . GLU A 1 112 ? -10.172 -28.125 -0.784 1 93 112 GLU A O 1
ATOM 959 N N . GLU A 1 113 ? -12.102 -27.297 -0.066 1 90.44 113 GLU A N 1
ATOM 960 C CA . GLU A 1 113 ? -12.703 -28.625 0.107 1 90.44 113 GLU A CA 1
ATOM 961 C C . GLU A 1 113 ? -12.844 -29.344 -1.229 1 90.44 113 GLU A C 1
ATOM 963 O O . GLU A 1 113 ? -12.562 -30.531 -1.329 1 90.44 113 GLU A O 1
ATOM 968 N N . LYS A 1 114 ? -13.234 -28.641 -2.223 1 90.81 114 LYS A N 1
ATOM 969 C CA . LYS A 1 114 ? -13.453 -29.203 -3.549 1 90.81 114 LYS A CA 1
ATOM 970 C C . LYS A 1 114 ? -12.141 -29.672 -4.168 1 90.81 114 LYS A C 1
ATOM 972 O O . LYS A 1 114 ? -12.109 -30.703 -4.859 1 90.81 114 LYS A O 1
ATOM 977 N N . LEU A 1 115 ? -11.055 -28.938 -3.93 1 90.75 115 LEU A N 1
ATOM 978 C CA . LEU A 1 115 ? -9.812 -29.188 -4.641 1 90.75 115 LEU A CA 1
ATOM 979 C C . LEU A 1 115 ? -8.859 -30.031 -3.801 1 90.75 115 LEU A C 1
ATOM 981 O O . LEU A 1 115 ? -7.848 -30.516 -4.305 1 90.75 115 LEU A O 1
ATOM 985 N N . ARG A 1 116 ? -9.172 -30.109 -2.523 1 83 116 ARG A N 1
ATOM 986 C CA . ARG A 1 116 ? -8.312 -30.859 -1.61 1 83 116 ARG A CA 1
ATOM 987 C C . ARG A 1 116 ? -8.102 -32.281 -2.098 1 83 116 ARG A C 1
ATOM 989 O O . ARG A 1 116 ? -7.008 -32.844 -1.976 1 83 116 ARG A O 1
ATOM 996 N N . SER A 1 117 ? -9.109 -32.812 -2.652 1 78.69 117 SER A N 1
ATOM 997 C CA . SER A 1 117 ? -9.031 -34.219 -3.057 1 78.69 117 SER A CA 1
ATOM 998 C C . SER A 1 117 ? -8.617 -34.344 -4.516 1 78.69 117 SER A C 1
ATOM 1000 O O . SER A 1 117 ? -8.383 -35.438 -5.004 1 78.69 117 SER A O 1
ATOM 1002 N N . ALA A 1 118 ? -8.422 -33.219 -5.094 1 76.62 118 ALA A N 1
ATOM 1003 C CA . ALA A 1 118 ? -8.094 -33.25 -6.516 1 76.62 118 ALA A CA 1
ATOM 1004 C C . ALA A 1 118 ? -6.586 -33.344 -6.727 1 76.62 118 ALA A C 1
ATOM 1006 O O . ALA A 1 118 ? -5.805 -32.875 -5.906 1 76.62 118 ALA A O 1
ATOM 1007 N N . ALA A 1 119 ? -6.211 -34.219 -7.547 1 73.69 119 ALA A N 1
ATOM 1008 C CA . ALA A 1 119 ? -4.797 -34.281 -7.918 1 73.69 119 ALA A CA 1
ATOM 1009 C C . ALA A 1 119 ? -4.379 -33.031 -8.68 1 73.69 119 ALA A C 1
ATOM 1011 O O . ALA A 1 119 ? -4.695 -32.875 -9.859 1 73.69 119 ALA A O 1
ATOM 1012 N N . THR A 1 120 ? -3.84 -32.031 -7.945 1 77.75 120 THR A N 1
ATOM 1013 C CA . THR A 1 120 ? -3.414 -30.812 -8.617 1 77.75 120 THR A CA 1
ATOM 1014 C C . THR A 1 120 ? -1.893 -30.703 -8.648 1 77.75 120 THR A C 1
ATOM 1016 O O . THR A 1 120 ? -1.211 -31.297 -7.805 1 77.75 120 THR A O 1
ATOM 1019 N N . SER A 1 121 ? -1.375 -30.094 -9.68 1 83.25 121 SER A N 1
ATOM 1020 C CA . SER A 1 121 ? 0.06 -29.859 -9.805 1 83.25 121 SER A CA 1
ATOM 1021 C C . SER A 1 121 ? 0.495 -28.641 -8.984 1 83.25 121 SER A C 1
ATOM 1023 O O . SER A 1 121 ? 1.682 -28.312 -8.945 1 83.25 121 SER A O 1
ATOM 1025 N N . PHE A 1 122 ? -0.4 -28.094 -8.258 1 91.12 122 PHE A N 1
ATOM 1026 C CA . PHE A 1 122 ? -0.132 -26.891 -7.496 1 91.12 122 PHE A CA 1
ATOM 1027 C C . PHE A 1 122 ? -0.165 -27.172 -6 1 91.12 122 PHE A C 1
ATOM 1029 O O . PHE A 1 122 ? -0.73 -28.172 -5.562 1 91.12 122 PHE A O 1
ATOM 1036 N N . SER A 1 123 ? 0.575 -26.312 -5.289 1 89.88 123 SER A N 1
ATOM 1037 C CA . SER A 1 123 ? 0.544 -26.422 -3.834 1 89.88 123 SER A CA 1
ATOM 1038 C C . SER A 1 123 ? -0.772 -25.906 -3.264 1 89.88 123 SER A C 1
ATOM 1040 O O . SER A 1 123 ? -1.264 -24.859 -3.678 1 89.88 123 SER A O 1
ATOM 1042 N N . CYS A 1 124 ? -1.258 -26.625 -2.297 1 88.25 124 CYS A N 1
ATOM 1043 C CA . CYS A 1 124 ? -2.545 -26.281 -1.702 1 88.25 124 CYS A CA 1
ATOM 1044 C C . CYS A 1 124 ? -2.359 -25.656 -0.323 1 88.25 124 CYS A C 1
ATOM 1046 O O . CYS A 1 124 ? -1.376 -25.938 0.364 1 88.25 124 CYS A O 1
ATOM 1048 N N . THR A 1 125 ? -3.324 -24.859 -0.008 1 86.94 125 THR A N 1
ATOM 1049 C CA . THR A 1 125 ? -3.318 -24.281 1.334 1 86.94 125 THR A CA 1
ATOM 1050 C C . THR A 1 125 ? -3.535 -25.375 2.387 1 86.94 125 THR A C 1
ATOM 1052 O O . THR A 1 125 ? -4.309 -26.312 2.17 1 86.94 125 THR A O 1
ATOM 1055 N N . ALA A 1 126 ? -2.775 -25.141 3.516 1 78.94 126 ALA A N 1
ATOM 1056 C CA . ALA A 1 126 ? -2.99 -26.031 4.652 1 78.94 126 ALA A CA 1
ATOM 1057 C C . ALA A 1 126 ? -4.02 -25.453 5.617 1 78.94 126 ALA A C 1
ATOM 1059 O O . ALA A 1 126 ? -4.582 -26.188 6.441 1 78.94 126 ALA A O 1
ATOM 1060 N N . ASP A 1 127 ? -4.234 -24.203 5.477 1 83.88 127 ASP A N 1
ATOM 1061 C CA . ASP A 1 127 ? -5.145 -23.5 6.379 1 83.88 127 ASP A CA 1
ATOM 1062 C C . ASP A 1 127 ? -5.945 -22.438 5.633 1 83.88 127 ASP A C 1
ATOM 1064 O O . ASP A 1 127 ? -5.609 -21.25 5.676 1 83.88 127 ASP A O 1
ATOM 1068 N N . PRO A 1 128 ? -7.039 -22.875 5.066 1 79.44 128 PRO A N 1
ATOM 1069 C CA . PRO A 1 128 ? -7.793 -21.969 4.203 1 79.44 128 PRO A CA 1
ATOM 1070 C C . PRO A 1 128 ? -8.383 -20.781 4.965 1 79.44 128 PRO A C 1
ATOM 1072 O O . PRO A 1 128 ? -8.734 -19.766 4.359 1 79.44 128 PRO A O 1
ATOM 1075 N N . LEU A 1 129 ? -8.422 -20.859 6.258 1 79.5 129 LEU A N 1
ATOM 1076 C CA . LEU A 1 129 ? -8.992 -19.766 7.043 1 79.5 129 LEU A CA 1
ATOM 1077 C C . LEU A 1 129 ? -7.945 -18.703 7.32 1 79.5 129 LEU A C 1
ATOM 1079 O O . LEU A 1 129 ? -8.289 -17.578 7.723 1 79.5 129 LEU A O 1
ATOM 1083 N N . HIS A 1 130 ? -6.727 -19 6.965 1 83.69 130 HIS A N 1
ATOM 1084 C CA . HIS A 1 130 ? -5.707 -18.047 7.383 1 83.69 130 HIS A CA 1
ATOM 1085 C C . HIS A 1 130 ? -4.754 -17.719 6.238 1 83.69 130 HIS A C 1
ATOM 1087 O O . HIS A 1 130 ? -3.906 -16.828 6.363 1 83.69 130 HIS A O 1
ATOM 1093 N N . THR A 1 131 ? -4.922 -18.484 5.191 1 88.62 131 THR A N 1
ATOM 1094 C CA . THR A 1 131 ? -4.059 -18.188 4.055 1 88.62 131 THR A CA 1
ATOM 1095 C C . THR A 1 131 ? -4.848 -17.516 2.936 1 88.62 131 THR A C 1
ATOM 1097 O O . THR A 1 131 ? -6.055 -17.734 2.807 1 88.62 131 THR A O 1
ATOM 1100 N N . ASP A 1 132 ? -4.176 -16.828 2.154 1 92.19 132 ASP A N 1
ATOM 1101 C CA . ASP A 1 132 ? -4.848 -16.016 1.146 1 92.19 132 ASP A CA 1
ATOM 1102 C C . ASP A 1 132 ? -4.898 -16.734 -0.198 1 92.19 132 ASP A C 1
ATOM 1104 O O . ASP A 1 132 ? -5.285 -16.141 -1.21 1 92.19 132 ASP A O 1
ATOM 1108 N N . TYR A 1 133 ? -4.5 -17.984 -0.218 1 95.94 133 TYR A N 1
ATOM 1109 C CA . TYR A 1 133 ? -4.57 -18.766 -1.451 1 95.94 133 TYR A CA 1
ATOM 1110 C C . TYR A 1 133 ? -5.191 -20.125 -1.198 1 95.94 133 TYR A C 1
ATOM 1112 O O . TYR A 1 133 ? -5.125 -20.656 -0.084 1 95.94 133 TYR A O 1
ATOM 1120 N N . ILE A 1 134 ? -5.832 -20.625 -2.201 1 95.31 134 ILE A N 1
ATOM 1121 C CA . ILE A 1 134 ? -6.277 -22.016 -2.25 1 95.31 134 ILE A CA 1
ATOM 1122 C C . ILE A 1 134 ? -5.199 -22.891 -2.9 1 95.31 134 ILE A C 1
ATOM 1124 O O . ILE A 1 134 ? -4.801 -23.906 -2.346 1 95.31 134 ILE A O 1
ATOM 1128 N N . LEU A 1 135 ? -4.789 -22.469 -4.086 1 95.5 135 LEU A N 1
ATOM 1129 C CA . LEU A 1 135 ? -3.648 -23.031 -4.801 1 95.5 135 LEU A CA 1
ATOM 1130 C C . LEU A 1 135 ? -2.58 -21.969 -5.039 1 95.5 135 LEU A C 1
ATOM 1132 O O . LEU A 1 135 ? -2.895 -20.781 -5.184 1 95.5 135 LEU A O 1
ATOM 1136 N N . ARG A 1 136 ? -1.34 -22.391 -5.105 1 96.12 136 ARG A N 1
ATOM 1137 C CA . ARG A 1 136 ? -0.273 -21.453 -5.422 1 96.12 136 ARG A CA 1
ATOM 1138 C C . ARG A 1 136 ? 0.833 -22.125 -6.23 1 96.12 136 ARG A C 1
ATOM 1140 O O . ARG A 1 136 ? 1.017 -23.344 -6.148 1 96.12 136 ARG A O 1
ATOM 1147 N N . ALA A 1 137 ? 1.499 -21.375 -7.012 1 96.38 137 ALA A N 1
ATOM 1148 C CA . ALA A 1 137 ? 2.66 -21.828 -7.773 1 96.38 137 ALA A CA 1
ATOM 1149 C C . ALA A 1 137 ? 3.732 -20.75 -7.836 1 96.38 137 ALA A C 1
ATOM 1151 O O . ALA A 1 137 ? 3.424 -19.562 -8.031 1 96.38 137 ALA A O 1
ATOM 1152 N N . PRO A 1 138 ? 4.977 -21.156 -7.676 1 96.88 138 PRO A N 1
ATOM 1153 C CA . PRO A 1 138 ? 6.074 -20.203 -7.867 1 96.88 138 PRO A CA 1
ATOM 1154 C C . PRO A 1 138 ? 6.285 -19.828 -9.328 1 96.88 138 PRO A C 1
ATOM 1156 O O . PRO A 1 138 ? 6.035 -20.656 -10.219 1 96.88 138 PRO A O 1
ATOM 1159 N N . ILE A 1 139 ? 6.684 -18.625 -9.562 1 97.75 139 ILE A N 1
ATOM 1160 C CA . ILE A 1 139 ? 7.031 -18.141 -10.891 1 97.75 139 ILE A CA 1
ATOM 1161 C C . ILE A 1 139 ? 8.531 -17.844 -10.961 1 97.75 139 ILE A C 1
ATOM 1163 O O . ILE A 1 139 ? 9.039 -16.984 -10.234 1 97.75 139 ILE A O 1
ATOM 1167 N N . PRO A 1 140 ? 9.211 -18.578 -11.766 1 95.5 140 PRO A N 1
ATOM 1168 C CA . PRO A 1 140 ? 10.609 -18.188 -11.984 1 95.5 140 PRO A CA 1
ATOM 1169 C C . PRO A 1 140 ? 10.742 -16.781 -12.562 1 95.5 140 PRO A C 1
ATOM 1171 O O . PRO A 1 140 ? 10.07 -16.453 -13.547 1 95.5 140 PRO A O 1
ATOM 1174 N N . VAL A 1 141 ? 11.578 -15.992 -11.906 1 94.5 141 VAL A N 1
ATOM 1175 C CA . VAL A 1 141 ? 11.672 -14.594 -12.32 1 94.5 141 VAL A CA 1
ATOM 1176 C C . VAL A 1 141 ? 13.008 -14.359 -13.023 1 94.5 141 VAL A C 1
ATOM 1178 O O . VAL A 1 141 ? 14.07 -14.648 -12.469 1 94.5 141 VAL A O 1
ATOM 1181 N N . ASN A 1 142 ? 12.867 -13.945 -14.273 1 90.81 142 ASN A N 1
ATOM 1182 C CA . ASN A 1 142 ? 13.984 -13.32 -14.969 1 90.81 142 ASN A CA 1
ATOM 1183 C C . ASN A 1 142 ? 13.945 -11.797 -14.852 1 90.81 142 ASN A C 1
ATOM 1185 O O . ASN A 1 142 ? 13.211 -11.133 -15.586 1 90.81 142 ASN A O 1
ATOM 1189 N N . TRP A 1 143 ? 14.719 -11.234 -14.016 1 90.06 143 TRP A N 1
ATOM 1190 C CA . TRP A 1 143 ? 14.648 -9.828 -13.641 1 90.06 143 TRP A CA 1
ATOM 1191 C C . TRP A 1 143 ? 15.086 -8.938 -14.805 1 90.06 143 TRP A C 1
ATOM 1193 O O . TRP A 1 143 ? 14.734 -7.754 -14.852 1 90.06 143 TRP A O 1
ATOM 1203 N N . ALA A 1 144 ? 15.812 -9.523 -15.719 1 86.62 144 ALA A N 1
ATOM 1204 C CA . ALA A 1 144 ? 16.297 -8.781 -16.875 1 86.62 144 ALA A CA 1
ATOM 1205 C C . ALA A 1 144 ? 15.266 -8.758 -18 1 86.62 144 ALA A C 1
ATOM 1207 O O . ALA A 1 144 ? 15.367 -7.965 -18.938 1 86.62 144 ALA A O 1
ATOM 1208 N N . ASP A 1 145 ? 14.297 -9.617 -17.891 1 91.44 145 ASP A N 1
ATOM 1209 C CA . ASP A 1 145 ? 13.32 -9.758 -18.969 1 91.44 145 ASP A CA 1
ATOM 1210 C C . ASP A 1 145 ? 11.898 -9.859 -18.406 1 91.44 145 ASP A C 1
ATOM 1212 O O . ASP A 1 145 ? 11.359 -10.961 -18.297 1 91.44 145 ASP A O 1
ATOM 1216 N N . GLY A 1 146 ? 11.312 -8.711 -18.219 1 92.94 146 GLY A N 1
ATOM 1217 C CA . GLY A 1 146 ? 9.961 -8.664 -17.672 1 92.94 146 GLY A CA 1
ATOM 1218 C C . GLY A 1 146 ? 8.938 -9.32 -18.578 1 92.94 146 GLY A C 1
ATOM 1219 O O . GLY A 1 146 ? 7.973 -9.922 -18.094 1 92.94 146 GLY A O 1
ATOM 1220 N N . ASN A 1 147 ? 9.141 -9.242 -19.828 1 94.19 147 ASN A N 1
ATOM 1221 C CA . ASN A 1 147 ? 8.211 -9.836 -20.781 1 94.19 147 ASN A CA 1
ATOM 1222 C C . ASN A 1 147 ? 8.188 -11.359 -20.672 1 94.19 147 ASN A C 1
ATOM 1224 O O . ASN A 1 147 ? 7.137 -11.984 -20.797 1 94.19 147 ASN A O 1
ATOM 1228 N N . ALA A 1 148 ? 9.383 -11.875 -20.484 1 95.25 148 ALA A N 1
ATOM 1229 C CA . ALA A 1 148 ? 9.445 -13.32 -20.281 1 95.25 148 ALA A CA 1
ATOM 1230 C C . ALA A 1 148 ? 8.672 -13.734 -19.031 1 95.25 148 ALA A C 1
ATOM 1232 O O . ALA A 1 148 ? 8.016 -14.773 -19.016 1 95.25 148 ALA A O 1
ATOM 1233 N N . VAL A 1 149 ? 8.781 -12.969 -17.953 1 97 149 VAL A N 1
ATOM 1234 C CA . VAL A 1 149 ? 8.055 -13.242 -16.719 1 97 149 VAL A CA 1
ATOM 1235 C C . VAL A 1 149 ? 6.555 -13.188 -16.969 1 97 149 VAL A C 1
ATOM 1237 O O . VAL A 1 149 ? 5.809 -14.062 -16.531 1 97 149 VAL A O 1
ATOM 1240 N N . VAL A 1 150 ? 6.098 -12.203 -17.734 1 97.69 150 VAL A N 1
ATOM 1241 C CA . VAL A 1 150 ? 4.68 -12.031 -18.047 1 97.69 150 VAL A CA 1
ATOM 1242 C C . VAL A 1 150 ? 4.168 -13.242 -18.828 1 97.69 150 VAL A C 1
ATOM 1244 O O . VAL A 1 150 ? 3.078 -13.742 -18.562 1 97.69 150 VAL A O 1
ATOM 1247 N N . ALA A 1 151 ? 4.957 -13.664 -19.781 1 97.25 151 ALA A N 1
ATOM 1248 C CA . ALA A 1 151 ? 4.582 -14.844 -20.562 1 97.25 151 ALA A CA 1
ATOM 1249 C C . ALA A 1 151 ? 4.414 -16.062 -19.656 1 97.25 151 ALA A C 1
ATOM 1251 O O . ALA A 1 151 ? 3.465 -16.828 -19.828 1 97.25 151 ALA A O 1
ATOM 1252 N N . THR A 1 152 ? 5.371 -16.234 -18.766 1 97.5 152 THR A N 1
ATOM 1253 C CA . THR A 1 152 ? 5.301 -17.359 -17.828 1 97.5 152 THR A CA 1
ATOM 1254 C C . THR A 1 152 ? 4.07 -17.234 -16.938 1 97.5 152 THR A C 1
ATOM 1256 O O . THR A 1 152 ? 3.402 -18.234 -16.656 1 97.5 152 THR A O 1
ATOM 1259 N N . LEU A 1 153 ? 3.729 -16.031 -16.484 1 98.12 153 LEU A N 1
ATOM 1260 C CA . LEU A 1 153 ? 2.537 -15.773 -15.688 1 98.12 153 LEU A CA 1
ATOM 1261 C C . LEU A 1 153 ? 1.276 -16.188 -16.438 1 98.12 153 LEU A C 1
ATOM 1263 O O . LEU A 1 153 ? 0.431 -16.906 -15.906 1 98.12 153 LEU A O 1
ATOM 1267 N N . GLU A 1 154 ? 1.197 -15.758 -17.672 1 97.69 154 GLU A N 1
ATOM 1268 C CA . GLU A 1 154 ? 0.034 -16.062 -18.5 1 97.69 154 GLU A CA 1
ATOM 1269 C C . GLU A 1 154 ? -0.162 -17.562 -18.641 1 97.69 154 GLU A C 1
ATOM 1271 O O . GLU A 1 154 ? -1.27 -18.078 -18.453 1 97.69 154 GLU A O 1
ATOM 1276 N N . GLN A 1 155 ? 0.889 -18.219 -18.891 1 97 155 GLN A N 1
ATOM 1277 C CA . GLN A 1 155 ? 0.836 -19.672 -19.062 1 97 155 GLN A CA 1
ATOM 1278 C C . GLN A 1 155 ? 0.441 -20.359 -17.766 1 97 155 GLN A C 1
ATOM 1280 O O . GLN A 1 155 ? -0.353 -21.312 -17.766 1 97 155 GLN A O 1
ATOM 1285 N N . THR A 1 156 ? 1.03 -19.969 -16.656 1 97.06 156 THR A N 1
ATOM 1286 C CA . THR A 1 156 ? 0.742 -20.562 -15.359 1 97.06 156 THR A CA 1
ATOM 1287 C C . THR A 1 156 ? -0.718 -20.344 -14.977 1 97.06 156 THR A C 1
ATOM 1289 O O . THR A 1 156 ? -1.358 -21.234 -14.414 1 97.06 156 THR A O 1
ATOM 1292 N N . VAL A 1 157 ? -1.238 -19.156 -15.281 1 97.31 157 VAL A N 1
ATOM 1293 C CA . VAL A 1 157 ? -2.641 -18.859 -15.008 1 97.31 157 VAL A CA 1
ATOM 1294 C C . VAL A 1 157 ? -3.535 -19.828 -15.789 1 97.31 157 VAL A C 1
ATOM 1296 O O . VAL A 1 157 ? -4.5 -20.359 -15.234 1 97.31 157 VAL A O 1
ATOM 1299 N N . GLU A 1 158 ? -3.217 -20.031 -17.031 1 95.31 158 GLU A N 1
ATOM 1300 C CA . GLU A 1 158 ? -3.984 -20.969 -17.844 1 95.31 158 GLU A CA 1
ATOM 1301 C C . GLU A 1 158 ? -3.967 -22.359 -17.25 1 95.31 158 GLU A C 1
ATOM 1303 O O . GLU A 1 158 ? -4.996 -23.047 -17.219 1 95.31 158 GLU A O 1
ATOM 1308 N N . ARG A 1 159 ? -2.809 -22.766 -16.812 1 94.88 159 ARG A N 1
ATOM 1309 C CA . ARG A 1 159 ? -2.689 -24.078 -16.172 1 94.88 159 ARG A CA 1
ATOM 1310 C C . ARG A 1 159 ? -3.51 -24.141 -14.891 1 94.88 159 ARG A C 1
ATOM 1312 O O . ARG A 1 159 ? -4.164 -25.156 -14.617 1 94.88 159 ARG A O 1
ATOM 1319 N N . LEU A 1 160 ? -3.412 -23.125 -14.094 1 94.31 160 LEU A N 1
ATOM 1320 C CA . LEU A 1 160 ? -4.16 -23.031 -12.844 1 94.31 160 LEU A CA 1
ATOM 1321 C C . LEU A 1 160 ? -5.66 -23.156 -13.094 1 94.31 160 LEU A C 1
ATOM 1323 O O . LEU A 1 160 ? -6.355 -23.875 -12.375 1 94.31 160 LEU A O 1
ATOM 1327 N N . LEU A 1 161 ? -6.121 -22.516 -14.141 1 94.12 161 LEU A N 1
ATOM 1328 C CA . LEU A 1 161 ? -7.547 -22.484 -14.445 1 94.12 161 LEU A CA 1
ATOM 1329 C C . LEU A 1 161 ? -8.023 -23.844 -14.977 1 94.12 161 LEU A C 1
ATOM 1331 O O . LEU A 1 161 ? -9.203 -24.156 -14.891 1 94.12 161 LEU A O 1
ATOM 1335 N N . SER A 1 162 ? -7.129 -24.594 -15.516 1 92.06 162 SER A N 1
ATOM 1336 C CA . SER A 1 162 ? -7.48 -25.922 -16 1 92.06 162 SER A CA 1
ATOM 1337 C C . SER A 1 162 ? -7.789 -26.875 -14.852 1 92.06 162 SER A C 1
ATOM 1339 O O . SER A 1 162 ? -8.352 -27.953 -15.062 1 92.06 162 SER A O 1
ATOM 1341 N N . GLU A 1 163 ? -7.453 -26.453 -13.602 1 88 163 GLU A N 1
ATOM 1342 C CA . GLU A 1 163 ? -7.688 -27.266 -12.414 1 88 163 GLU A CA 1
ATOM 1343 C C . GLU A 1 163 ? -9.117 -27.125 -11.922 1 88 163 GLU A C 1
ATOM 1345 O O . GLU A 1 163 ? -9.555 -27.875 -11.039 1 88 163 GLU A O 1
ATOM 1350 N N . ILE A 1 164 ? -9.836 -26.172 -12.406 1 88.94 164 ILE A N 1
ATOM 1351 C CA . ILE A 1 164 ? -11.133 -25.875 -11.812 1 88.94 164 ILE A CA 1
ATOM 1352 C C . ILE A 1 164 ? -12.219 -25.969 -12.883 1 88.94 164 ILE A C 1
ATOM 1354 O O . ILE A 1 164 ? -11.945 -25.766 -14.07 1 88.94 164 ILE A O 1
ATOM 1358 N N . MET B 1 1 ? 0.111 3.432 -46 1 23.47 1 MET B N 1
ATOM 1359 C CA . MET B 1 1 ? -0.452 2.943 -44.75 1 23.47 1 MET B CA 1
ATOM 1360 C C . MET B 1 1 ? 0.641 2.742 -43.688 1 23.47 1 MET B C 1
ATOM 1362 O O . MET B 1 1 ? 1.422 1.793 -43.781 1 23.47 1 MET B O 1
ATOM 1366 N N . ALA B 1 2 ? 1.207 3.863 -43.125 1 30.77 2 ALA B N 1
ATOM 1367 C CA . ALA B 1 2 ? 2.373 3.955 -42.25 1 30.77 2 ALA B CA 1
ATOM 1368 C C . ALA B 1 2 ? 2.191 3.098 -41 1 30.77 2 ALA B C 1
ATOM 1370 O O . ALA B 1 2 ? 1.183 3.217 -40.312 1 30.77 2 ALA B O 1
ATOM 1371 N N . LYS B 1 3 ? 2.574 1.85 -41 1 31.52 3 LYS B N 1
ATOM 1372 C CA . LYS B 1 3 ? 2.602 0.915 -39.875 1 31.52 3 LYS B CA 1
ATOM 1373 C C . LYS B 1 3 ? 3.164 1.577 -38.625 1 31.52 3 LYS B C 1
ATOM 1375 O O . LYS B 1 3 ? 4.281 2.102 -38.656 1 31.52 3 LYS B O 1
ATOM 1380 N N . SER B 1 4 ? 2.326 2.316 -37.812 1 34.34 4 SER B N 1
ATOM 1381 C CA . SER B 1 4 ? 2.756 2.793 -36.5 1 34.34 4 SER B CA 1
ATOM 1382 C C . SER B 1 4 ? 3.541 1.722 -35.781 1 34.34 4 SER B C 1
ATOM 1384 O O . SER B 1 4 ? 2.994 0.67 -35.438 1 34.34 4 SER B O 1
ATOM 1386 N N . GLY B 1 5 ? 4.711 1.487 -36.094 1 36.34 5 GLY B N 1
ATOM 1387 C CA . GLY B 1 5 ? 5.637 0.617 -35.375 1 36.34 5 GLY B CA 1
ATOM 1388 C C . GLY B 1 5 ? 5.562 0.761 -33.875 1 36.34 5 GLY B C 1
ATOM 1389 O O . GLY B 1 5 ? 5.816 1.84 -33.344 1 36.34 5 GLY B O 1
ATOM 1390 N N . LYS B 1 6 ? 4.652 0.078 -33.25 1 38.44 6 LYS B N 1
ATOM 1391 C CA . LYS B 1 6 ? 4.629 -0.019 -31.797 1 38.44 6 LYS B CA 1
ATOM 1392 C C . LYS B 1 6 ? 6.043 -0.117 -31.234 1 38.44 6 LYS B C 1
ATOM 1394 O O . LYS B 1 6 ? 6.758 -1.083 -31.5 1 38.44 6 LYS B O 1
ATOM 1399 N N . ILE B 1 7 ? 6.832 0.874 -31.125 1 38.69 7 ILE B N 1
ATOM 1400 C CA . ILE B 1 7 ? 8.078 0.913 -30.375 1 38.69 7 ILE B CA 1
ATOM 1401 C C . ILE B 1 7 ? 7.93 0.127 -29.078 1 38.69 7 ILE B C 1
ATOM 1403 O O . ILE B 1 7 ? 7.086 0.459 -28.234 1 38.69 7 ILE B O 1
ATOM 1407 N N . GLU B 1 8 ? 8.109 -1.131 -29.047 1 41.38 8 GLU B N 1
ATOM 1408 C CA . GLU B 1 8 ? 8.289 -1.974 -27.859 1 41.38 8 GLU B CA 1
ATOM 1409 C C . GLU B 1 8 ? 9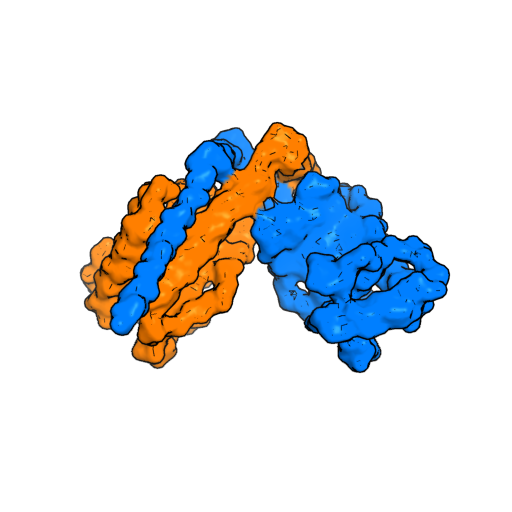.125 -1.263 -26.797 1 41.38 8 GLU B C 1
ATOM 1411 O O . GLU B 1 8 ? 10.32 -1.03 -27 1 41.38 8 GLU B O 1
ATOM 1416 N N . THR B 1 9 ? 8.758 -0.24 -26.203 1 47.16 9 THR B N 1
ATOM 1417 C CA . THR B 1 9 ? 9.484 0.441 -25.141 1 47.16 9 THR B CA 1
ATOM 1418 C C . THR B 1 9 ? 10.125 -0.567 -24.188 1 47.16 9 THR B C 1
ATOM 1420 O O . THR B 1 9 ? 9.43 -1.388 -23.594 1 47.16 9 THR B O 1
ATOM 1423 N N . CYS B 1 10 ? 11.227 -1.118 -24.547 1 52.12 10 CYS B N 1
ATOM 1424 C CA . CYS B 1 10 ? 12.102 -1.938 -23.719 1 52.12 10 CYS B CA 1
ATOM 1425 C C . CYS B 1 10 ? 12.195 -1.374 -22.312 1 52.12 10 CYS B C 1
ATOM 1427 O O . CYS B 1 10 ? 12.781 -0.313 -22.094 1 52.12 10 CYS B O 1
ATOM 1429 N N . HIS B 1 11 ? 11.141 -1.545 -21.547 1 63.59 11 HIS B N 1
ATOM 1430 C CA . HIS B 1 11 ? 11.242 -1.086 -20.172 1 63.59 11 HIS B CA 1
ATOM 1431 C C . HIS B 1 11 ? 12.5 -1.629 -19.5 1 63.59 11 HIS B C 1
ATOM 1433 O O . HIS B 1 11 ? 12.641 -2.842 -19.312 1 63.59 11 HIS B O 1
ATOM 1439 N N . ARG B 1 12 ? 13.609 -0.847 -19.578 1 83.19 12 ARG B N 1
ATOM 1440 C CA . ARG B 1 12 ? 14.852 -1.228 -18.922 1 83.19 12 ARG B CA 1
ATOM 1441 C C . ARG B 1 12 ? 14.797 -0.922 -17.422 1 83.19 12 ARG B C 1
ATOM 1443 O O . ARG B 1 12 ? 14.43 0.186 -17.031 1 83.19 12 ARG B O 1
ATOM 1450 N N . PHE B 1 13 ? 14.891 -2.045 -16.609 1 92.81 13 PHE B N 1
ATOM 1451 C CA . PHE B 1 13 ? 14.945 -1.915 -15.156 1 92.81 13 PHE B CA 1
ATOM 1452 C C . PHE B 1 13 ? 16.391 -1.886 -14.664 1 92.81 13 PHE B C 1
ATOM 1454 O O . PHE B 1 13 ? 17.266 -2.479 -15.289 1 92.81 13 PHE B O 1
ATOM 1461 N N . ASP B 1 14 ? 16.641 -1.093 -13.648 1 95.19 14 ASP B N 1
ATOM 1462 C CA . ASP B 1 14 ? 17.984 -0.99 -13.062 1 95.19 14 ASP B CA 1
ATOM 1463 C C . ASP B 1 14 ? 18.297 -2.219 -12.219 1 95.19 14 ASP B C 1
ATOM 1465 O O . ASP B 1 14 ? 17.875 -2.316 -11.062 1 95.19 14 ASP B O 1
ATOM 1469 N N . GLU B 1 15 ? 19.094 -3.156 -12.758 1 93.88 15 GLU B N 1
ATOM 1470 C CA . GLU B 1 15 ? 19.406 -4.43 -12.117 1 93.88 15 GLU B CA 1
ATOM 1471 C C . GLU B 1 15 ? 20.141 -4.223 -10.805 1 93.88 15 GLU B C 1
ATOM 1473 O O . GLU B 1 15 ? 20.031 -5.027 -9.875 1 93.88 15 GLU B O 1
ATOM 1478 N N . ARG B 1 16 ? 20.922 -3.193 -10.773 1 95.81 16 ARG B N 1
ATOM 1479 C CA . ARG B 1 16 ? 21.688 -2.906 -9.562 1 95.81 16 ARG B CA 1
ATOM 1480 C C . ARG B 1 16 ? 20.766 -2.521 -8.414 1 95.81 16 ARG B C 1
ATOM 1482 O O . ARG B 1 16 ? 20.984 -2.932 -7.27 1 95.81 16 ARG B O 1
ATOM 1489 N N . LEU B 1 17 ? 19.75 -1.756 -8.695 1 97.38 17 LEU B N 1
ATOM 1490 C CA . LEU B 1 17 ? 18.781 -1.366 -7.676 1 97.38 17 LEU B CA 1
ATOM 1491 C C . LEU B 1 17 ? 17.938 -2.562 -7.234 1 97.38 17 LEU B C 1
ATOM 1493 O O . LEU B 1 17 ? 17.656 -2.717 -6.047 1 97.38 17 LEU B O 1
ATOM 1497 N N . LEU B 1 18 ? 17.609 -3.377 -8.219 1 96.69 18 LEU B N 1
ATOM 1498 C CA . LEU B 1 18 ? 16.859 -4.582 -7.875 1 96.69 18 LEU B CA 1
ATOM 1499 C C . LEU B 1 18 ? 17.688 -5.5 -6.984 1 96.69 18 LEU B C 1
ATOM 1501 O O . LEU B 1 18 ? 17.172 -6.055 -6.008 1 96.69 18 LEU B O 1
ATOM 1505 N N . ALA B 1 19 ? 18.938 -5.645 -7.305 1 96.69 19 ALA B N 1
ATOM 1506 C CA . ALA B 1 19 ? 19.844 -6.441 -6.492 1 96.69 19 ALA B CA 1
ATOM 1507 C C . ALA B 1 19 ? 20.016 -5.836 -5.102 1 96.69 19 ALA B C 1
ATOM 1509 O O . ALA B 1 19 ? 20.094 -6.562 -4.109 1 96.69 19 ALA B O 1
ATOM 1510 N N . CYS B 1 20 ? 20.094 -4.531 -5.066 1 97.88 20 CYS B N 1
ATOM 1511 C CA . CYS B 1 20 ? 20.203 -3.834 -3.793 1 97.88 20 CYS B CA 1
ATOM 1512 C C . CYS B 1 20 ? 19.016 -4.145 -2.895 1 97.88 20 CYS B C 1
ATOM 1514 O O . CYS B 1 20 ? 19.188 -4.449 -1.713 1 97.88 20 CYS B O 1
ATOM 1516 N N . TYR B 1 21 ? 17.844 -4.113 -3.449 1 98 21 TYR B N 1
ATOM 1517 C CA . TYR B 1 21 ? 16.641 -4.41 -2.672 1 98 21 TYR B CA 1
ATOM 1518 C C . TYR B 1 21 ? 16.688 -5.832 -2.129 1 98 21 TYR B C 1
ATOM 1520 O O . TYR B 1 21 ? 16.453 -6.059 -0.939 1 98 21 TYR B O 1
ATOM 1528 N N . ARG B 1 22 ? 16.969 -6.703 -2.986 1 97.62 22 ARG B N 1
ATOM 1529 C CA . ARG B 1 22 ? 17.078 -8.102 -2.58 1 97.62 22 ARG B CA 1
ATOM 1530 C C . ARG B 1 22 ? 18.094 -8.266 -1.459 1 97.62 22 ARG B C 1
ATOM 1532 O O . ARG B 1 22 ? 17.844 -8.961 -0.473 1 97.62 22 ARG B O 1
ATOM 1539 N N . GLU B 1 23 ? 19.234 -7.668 -1.622 1 97.94 23 GLU B N 1
ATOM 1540 C CA . GLU B 1 23 ? 20.297 -7.781 -0.633 1 97.94 23 GLU B CA 1
ATOM 1541 C C . GLU B 1 23 ? 19.859 -7.227 0.719 1 97.94 23 GLU B C 1
ATOM 1543 O O . GLU B 1 23 ? 20.109 -7.848 1.758 1 97.94 23 GLU B O 1
ATOM 1548 N N . LEU B 1 24 ? 19.203 -6.078 0.684 1 98.31 24 LEU B N 1
ATOM 1549 C CA . LEU B 1 24 ? 18.75 -5.473 1.932 1 98.31 24 LEU B CA 1
ATOM 1550 C C . LEU B 1 24 ? 17.734 -6.375 2.633 1 98.31 24 LEU B C 1
ATOM 1552 O O . LEU B 1 24 ? 17.797 -6.547 3.852 1 98.31 24 LEU B O 1
ATOM 1556 N N . LEU B 1 25 ? 16.859 -7.012 1.858 1 98 25 LEU B N 1
ATOM 1557 C CA . LEU B 1 25 ? 15.859 -7.918 2.422 1 98 25 LEU B CA 1
ATOM 1558 C C . LEU B 1 25 ? 16.531 -9.133 3.059 1 98 25 LEU B C 1
ATOM 1560 O O . LEU B 1 25 ? 16.078 -9.633 4.086 1 98 25 LEU B O 1
ATOM 1564 N N . GLN B 1 26 ? 17.625 -9.539 2.453 1 96.56 26 GLN B N 1
ATOM 1565 C CA . GLN B 1 26 ? 18.219 -10.805 2.846 1 96.56 26 GLN B CA 1
ATOM 1566 C C . GLN B 1 26 ? 19.266 -10.609 3.947 1 96.56 26 GLN B C 1
ATOM 1568 O O . GLN B 1 26 ? 19.547 -11.531 4.707 1 96.56 26 GLN B O 1
ATOM 1573 N N . THR B 1 27 ? 19.797 -9.453 4.121 1 97.12 27 THR B N 1
ATOM 1574 C CA . THR B 1 27 ? 20.984 -9.32 4.973 1 97.12 27 THR B CA 1
ATOM 1575 C C . THR B 1 27 ? 20.703 -8.375 6.141 1 97.12 27 THR B C 1
ATOM 1577 O O . THR B 1 27 ? 21.531 -8.219 7.035 1 97.12 27 THR B O 1
ATOM 1580 N N . THR B 1 28 ? 19.547 -7.711 6.09 1 97.88 28 THR B N 1
ATOM 1581 C CA . THR B 1 28 ? 19.203 -6.812 7.188 1 97.88 28 THR B CA 1
ATOM 1582 C C . THR B 1 28 ? 17.844 -7.164 7.766 1 97.88 28 THR B C 1
ATOM 1584 O O . THR B 1 28 ? 17.188 -8.109 7.312 1 97.88 28 THR B O 1
ATOM 1587 N N . ASN B 1 29 ? 17.438 -6.48 8.766 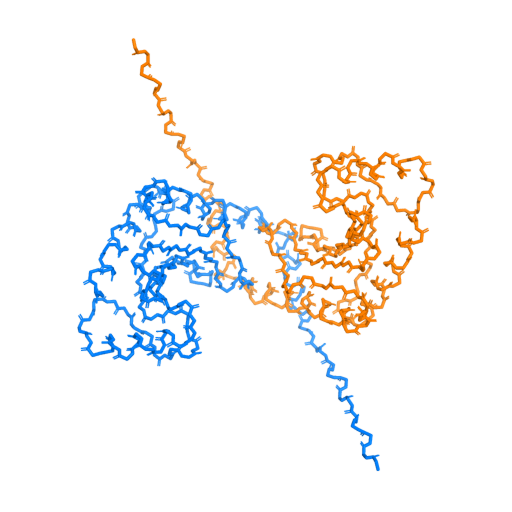1 97.62 29 ASN B N 1
ATOM 1588 C CA . ASN B 1 29 ? 16.125 -6.641 9.359 1 97.62 29 ASN B CA 1
ATOM 1589 C C . ASN B 1 29 ? 15.086 -5.73 8.688 1 97.62 29 ASN B C 1
ATOM 1591 O O . ASN B 1 29 ? 14.141 -5.285 9.336 1 97.62 29 ASN B O 1
ATOM 1595 N N . LEU B 1 30 ? 15.234 -5.469 7.422 1 98.38 30 LEU B N 1
ATOM 1596 C CA . LEU B 1 30 ? 14.422 -4.488 6.711 1 98.38 30 LEU B CA 1
ATOM 1597 C C . LEU B 1 30 ? 12.938 -4.812 6.848 1 98.38 30 LEU B C 1
ATOM 1599 O O . LEU B 1 30 ? 12.133 -3.939 7.191 1 98.38 30 LEU B O 1
ATOM 1603 N N . GLN B 1 31 ? 12.57 -6.023 6.562 1 98.19 31 GLN B N 1
ATOM 1604 C CA . GLN B 1 31 ? 11.156 -6.375 6.598 1 98.19 31 GLN B CA 1
ATOM 1605 C C . GLN B 1 31 ? 10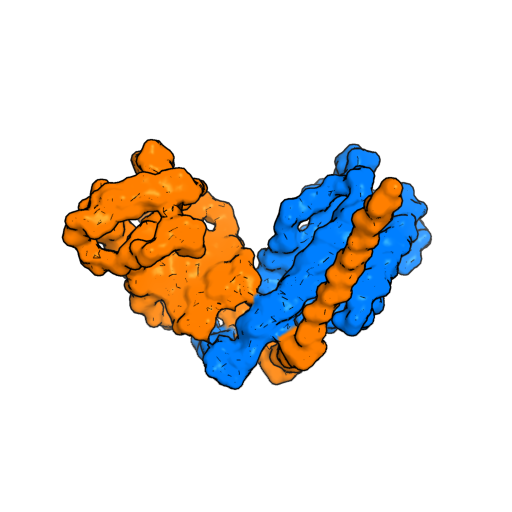.57 -6.156 7.992 1 98.19 31 GLN B C 1
ATOM 1607 O O . GLN B 1 31 ? 9.531 -5.516 8.141 1 98.19 31 GLN B O 1
ATOM 1612 N N . LYS B 1 32 ? 11.219 -6.641 8.977 1 97.94 32 LYS B N 1
ATOM 1613 C CA . LYS B 1 32 ? 10.758 -6.48 10.352 1 97.94 32 LYS B CA 1
ATOM 1614 C C . LYS B 1 32 ? 10.734 -5.008 10.75 1 97.94 32 LYS B C 1
ATOM 1616 O O . LYS B 1 32 ? 9.812 -4.562 11.445 1 97.94 32 LYS B O 1
ATOM 1621 N N . ALA B 1 33 ? 11.75 -4.309 10.344 1 98.19 33 ALA B N 1
ATOM 1622 C CA . ALA B 1 33 ? 11.852 -2.889 10.672 1 98.19 33 ALA B CA 1
ATOM 1623 C C . ALA B 1 33 ? 10.711 -2.096 10.023 1 98.19 33 ALA B C 1
ATOM 1625 O O . ALA B 1 33 ? 10.086 -1.256 10.672 1 98.19 33 ALA B O 1
ATOM 1626 N N . TYR B 1 34 ? 10.469 -2.412 8.789 1 98.19 34 TYR B N 1
ATOM 1627 C CA . TYR B 1 34 ? 9.359 -1.76 8.102 1 98.19 34 TYR B CA 1
ATOM 1628 C C . TYR B 1 34 ? 8.031 -2.084 8.773 1 98.19 34 TYR B C 1
ATOM 1630 O O . TYR B 1 34 ? 7.191 -1.201 8.953 1 98.19 34 TYR B O 1
ATOM 1638 N N . GLN B 1 35 ? 7.836 -3.297 9.102 1 97.75 35 GLN B N 1
ATOM 1639 C CA . GLN B 1 35 ? 6.586 -3.73 9.719 1 97.75 35 GLN B CA 1
ATOM 1640 C C . GLN B 1 35 ? 6.391 -3.08 11.086 1 97.75 35 GLN B C 1
ATOM 1642 O O . GLN B 1 35 ? 5.266 -2.777 11.484 1 97.75 35 GLN B O 1
ATOM 1647 N N . GLU B 1 36 ? 7.434 -2.889 11.781 1 97.19 36 GLU B N 1
ATOM 1648 C CA . GLU B 1 36 ? 7.34 -2.184 13.062 1 97.19 36 GLU B CA 1
ATOM 1649 C C . GLU B 1 36 ? 6.934 -0.728 12.859 1 97.19 36 GLU B C 1
ATOM 1651 O O . GLU B 1 36 ? 6.074 -0.213 13.578 1 97.19 36 GLU B O 1
ATOM 1656 N N . TRP B 1 37 ? 7.582 -0.117 11.875 1 97.44 37 TRP B N 1
ATOM 1657 C CA . TRP B 1 37 ? 7.191 1.251 11.547 1 97.44 37 TRP B CA 1
ATOM 1658 C C . TRP B 1 37 ? 5.723 1.318 11.141 1 97.44 37 TRP B C 1
ATOM 1660 O O . TRP B 1 37 ? 4.992 2.207 11.586 1 97.44 37 TRP B O 1
ATOM 1670 N N . PHE B 1 38 ? 5.391 0.381 10.312 1 97.5 38 PHE B N 1
ATOM 1671 C CA . PHE B 1 38 ? 4.027 0.347 9.805 1 97.5 38 PHE B CA 1
ATOM 1672 C C . PHE B 1 38 ? 3.027 0.151 10.938 1 97.5 38 PHE B C 1
ATOM 1674 O O . PHE B 1 38 ? 1.973 0.788 10.961 1 97.5 38 PHE B O 1
ATOM 1681 N N . ARG B 1 39 ? 3.322 -0.697 11.867 1 96.25 39 ARG B N 1
ATOM 1682 C CA . ARG B 1 39 ? 2.51 -0.896 13.062 1 96.25 39 ARG B CA 1
ATOM 1683 C C . ARG B 1 39 ? 2.363 0.404 13.844 1 96.25 39 ARG B C 1
ATOM 1685 O O . ARG B 1 39 ? 1.272 0.731 14.32 1 96.25 39 ARG B O 1
ATOM 1692 N N . TRP B 1 40 ? 3.412 1.093 13.961 1 96.81 40 TRP B N 1
ATOM 1693 C CA . TRP B 1 40 ? 3.422 2.377 14.656 1 96.81 40 TRP B CA 1
ATOM 1694 C C . TRP B 1 40 ? 2.516 3.383 13.953 1 96.81 40 TRP B C 1
ATOM 1696 O O . TRP B 1 40 ? 1.712 4.059 14.594 1 96.81 40 TRP B O 1
ATOM 1706 N N . PHE B 1 41 ? 2.643 3.461 12.688 1 97.5 41 PHE B N 1
ATOM 1707 C CA . PHE B 1 41 ? 1.863 4.422 11.914 1 97.5 41 PHE B CA 1
ATOM 1708 C C . PHE B 1 41 ? 0.382 4.062 11.938 1 97.5 41 PHE B C 1
ATOM 1710 O O . PHE B 1 41 ? -0.472 4.949 12.039 1 97.5 41 PHE B O 1
ATOM 1717 N N . ARG B 1 42 ? 0.065 2.805 11.852 1 97.5 42 ARG B N 1
ATOM 1718 C CA . ARG B 1 42 ? -1.312 2.344 12 1 97.5 42 ARG B CA 1
ATOM 1719 C C . ARG B 1 42 ? -1.863 2.695 13.375 1 97.5 42 ARG B C 1
ATOM 1721 O O . ARG B 1 42 ? -3.039 3.039 13.516 1 97.5 42 ARG B O 1
ATOM 1728 N N . PHE B 1 43 ? -1.04 2.521 14.328 1 96.88 43 PHE B N 1
ATOM 1729 C CA . PHE B 1 43 ? -1.443 2.896 15.672 1 96.88 43 PHE B CA 1
ATOM 1730 C C . PHE B 1 43 ? -1.862 4.363 15.727 1 96.88 43 PHE B C 1
ATOM 1732 O O . PHE B 1 43 ? -2.891 4.699 16.312 1 96.88 43 PHE B O 1
ATOM 1739 N N . LEU B 1 44 ? -1.02 5.242 15.141 1 97.5 44 LEU B N 1
ATOM 1740 C CA . LEU B 1 44 ? -1.37 6.656 15.117 1 97.5 44 LEU B CA 1
ATOM 1741 C C . LEU B 1 44 ? -2.756 6.863 14.516 1 97.5 44 LEU B C 1
ATOM 1743 O O . LEU B 1 44 ? -3.574 7.605 15.07 1 97.5 44 LEU B O 1
ATOM 1747 N N . ARG B 1 45 ? -3.006 6.199 13.398 1 98.25 45 ARG B N 1
ATOM 1748 C CA . ARG B 1 45 ? -4.293 6.316 12.719 1 98.25 45 ARG B CA 1
ATOM 1749 C C . ARG B 1 45 ? -5.438 5.902 13.641 1 98.25 45 ARG B C 1
ATOM 1751 O O . ARG B 1 45 ? -6.418 6.629 13.781 1 98.25 45 ARG B O 1
ATOM 1758 N N . ASN B 1 46 ? -5.297 4.754 14.203 1 97.94 46 ASN B N 1
ATOM 1759 C CA . ASN B 1 46 ? -6.367 4.199 15.023 1 97.94 46 ASN B CA 1
ATOM 1760 C C . ASN B 1 46 ? -6.637 5.07 16.25 1 97.94 46 ASN B C 1
ATOM 1762 O O . ASN B 1 46 ? -7.793 5.324 16.594 1 97.94 46 ASN B O 1
ATOM 1766 N N . GLU B 1 47 ? -5.594 5.484 16.938 1 97.44 47 GLU B N 1
ATOM 1767 C CA . GLU B 1 47 ? -5.742 6.309 18.125 1 97.44 47 GLU B CA 1
ATOM 1768 C C . GLU B 1 47 ? -6.332 7.676 17.781 1 97.44 47 GLU B C 1
ATOM 1770 O O . GLU B 1 47 ? -7.164 8.203 18.531 1 97.44 47 GLU B O 1
ATOM 1775 N N . LEU B 1 48 ? -5.871 8.273 16.688 1 98.12 48 LEU B N 1
ATOM 1776 C CA . LEU B 1 48 ? -6.418 9.562 16.266 1 98.12 48 LEU B CA 1
ATOM 1777 C C . LEU B 1 48 ? -7.906 9.438 15.961 1 98.12 48 LEU B C 1
ATOM 1779 O O . LEU B 1 48 ? -8.695 10.32 16.328 1 98.12 48 LEU B O 1
ATOM 1783 N N . GLU B 1 49 ? -8.289 8.391 15.281 1 98.12 49 GLU B N 1
ATOM 1784 C CA . GLU B 1 49 ? -9.703 8.148 14.992 1 98.12 49 GLU B CA 1
ATOM 1785 C C . GLU B 1 49 ? -10.523 8.055 16.281 1 98.12 49 GLU B C 1
ATOM 1787 O O . GLU B 1 49 ? -11.641 8.578 16.344 1 98.12 49 GLU B O 1
ATOM 1792 N N . ARG B 1 50 ? -10 7.375 17.219 1 97.44 50 ARG B N 1
ATOM 1793 C CA . ARG B 1 50 ? -10.68 7.246 18.5 1 97.44 50 ARG B CA 1
ATOM 1794 C C . ARG B 1 50 ? -10.867 8.609 19.156 1 97.44 50 ARG B C 1
ATOM 1796 O O . ARG B 1 50 ? -11.906 8.883 19.766 1 97.44 50 ARG B O 1
ATOM 1803 N N . ARG B 1 51 ? -9.922 9.453 19.047 1 96.88 51 ARG B N 1
ATOM 1804 C CA . ARG B 1 51 ? -9.922 10.75 19.719 1 96.88 51 ARG B CA 1
ATOM 1805 C C . ARG B 1 51 ? -10.766 11.758 18.938 1 96.88 51 ARG B C 1
ATOM 1807 O O . ARG B 1 51 ? -11.156 12.789 19.484 1 96.88 51 ARG B O 1
ATOM 1814 N N . MET B 1 52 ? -10.938 11.492 17.672 1 97.56 52 MET B N 1
ATOM 1815 C CA . MET B 1 52 ? -11.68 12.406 16.812 1 97.56 52 MET B CA 1
ATOM 1816 C C . MET B 1 52 ? -12.898 11.719 16.203 1 97.56 52 MET B C 1
ATOM 1818 O O . MET B 1 52 ? -12.992 11.578 14.984 1 97.56 52 MET B O 1
ATOM 1822 N N . PRO B 1 53 ? -13.922 11.422 16.984 1 96.38 53 PRO B N 1
ATOM 1823 C CA . PRO B 1 53 ? -15.055 10.594 16.547 1 96.38 53 PRO B CA 1
ATOM 1824 C C . PRO B 1 53 ? -15.93 11.305 15.531 1 96.38 53 PRO B C 1
ATOM 1826 O O . PRO B 1 53 ? -16.688 10.648 14.805 1 96.38 53 PRO B O 1
ATOM 1829 N N . ASP B 1 54 ? -15.805 12.602 15.43 1 96.56 54 ASP B N 1
ATOM 1830 C CA . ASP B 1 54 ? -16.656 13.352 14.5 1 96.56 54 ASP B CA 1
ATOM 1831 C C . ASP B 1 54 ? -16.062 13.336 13.086 1 96.56 54 ASP B C 1
ATOM 1833 O O . ASP B 1 54 ? -16.672 13.867 12.156 1 96.56 54 ASP B O 1
ATOM 1837 N N . TYR B 1 55 ? -14.961 12.75 12.914 1 98.38 55 TYR B N 1
ATOM 1838 C CA . TYR B 1 55 ? -14.305 12.656 11.617 1 98.38 55 TYR B CA 1
ATOM 1839 C C . TYR B 1 55 ? -14.43 11.25 11.047 1 98.38 55 TYR B C 1
ATOM 1841 O O . TYR B 1 55 ? -14.438 10.273 11.789 1 98.38 55 TYR B O 1
ATOM 1849 N N . GLN B 1 56 ? -14.547 11.242 9.75 1 98.44 56 GLN B N 1
ATOM 1850 C CA . GLN B 1 56 ? -14.516 9.969 9.039 1 98.44 56 GLN B CA 1
ATOM 1851 C C . GLN B 1 56 ? -13.117 9.672 8.508 1 98.44 56 GLN B C 1
ATOM 1853 O O . GLN B 1 56 ? -12.586 10.43 7.691 1 98.44 56 GLN B O 1
ATOM 1858 N N . PHE B 1 57 ? -12.555 8.547 8.93 1 98.5 57 PHE B N 1
ATOM 1859 C CA .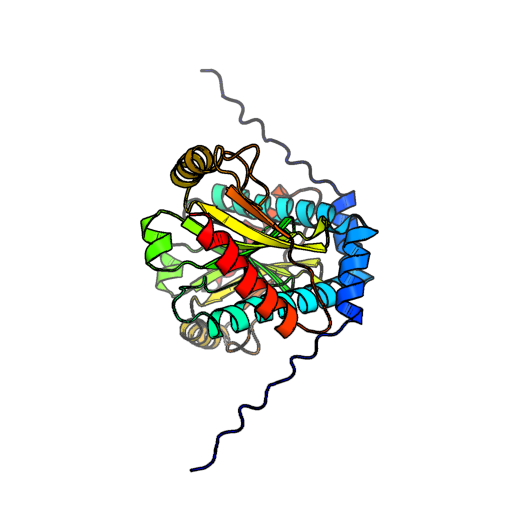 PHE B 1 57 ? -11.203 8.156 8.531 1 98.5 57 PHE B CA 1
ATOM 1860 C C . PHE B 1 57 ? -11.25 7.117 7.418 1 98.5 57 PHE B C 1
ATOM 1862 O O . PHE B 1 57 ? -12.164 6.285 7.371 1 98.5 57 PHE B O 1
ATOM 1869 N N . GLN B 1 58 ? -10.242 7.266 6.488 1 96.94 58 GLN B N 1
ATOM 1870 C CA . GLN B 1 58 ? -10.031 6.152 5.57 1 96.94 58 GLN B CA 1
ATOM 1871 C C . GLN B 1 58 ? -9.695 4.871 6.328 1 96.94 58 GLN B C 1
ATOM 1873 O O . GLN B 1 58 ? -9.133 4.918 7.422 1 96.94 58 GLN B O 1
ATOM 1878 N N . GLY B 1 59 ? -10.062 3.746 5.734 1 92.69 59 GLY B N 1
ATOM 1879 C CA . GLY B 1 59 ? -10.016 2.469 6.43 1 92.69 59 GLY B CA 1
ATOM 1880 C C . GLY B 1 59 ? -8.609 2.01 6.75 1 92.69 59 GLY B C 1
ATOM 1881 O O . GLY B 1 59 ? -8.352 1.48 7.836 1 92.69 59 GLY B O 1
ATOM 1882 N N . THR B 1 60 ? -7.73 2.176 5.773 1 93.75 60 THR B N 1
ATOM 1883 C CA . THR B 1 60 ? -6.387 1.64 5.949 1 93.75 60 THR B CA 1
ATOM 1884 C C . THR B 1 60 ? -5.336 2.674 5.559 1 93.75 60 THR B C 1
ATOM 1886 O O . THR B 1 60 ? -5.656 3.686 4.934 1 93.75 60 THR B O 1
ATOM 1889 N N . VAL B 1 61 ? -4.145 2.473 6.07 1 97.38 61 VAL B N 1
ATOM 1890 C CA . VAL B 1 61 ? -2.996 3.27 5.648 1 97.38 61 VAL B CA 1
ATOM 1891 C C . VAL B 1 61 ? -2.656 2.959 4.195 1 97.38 61 VAL B C 1
ATOM 1893 O O . VAL B 1 61 ? -2.666 1.798 3.781 1 97.38 61 VAL B O 1
ATOM 1896 N N . ALA B 1 62 ? -2.545 3.988 3.461 1 96.62 62 ALA B N 1
ATOM 1897 C CA . ALA B 1 62 ? -2.09 3.822 2.082 1 96.62 62 ALA B CA 1
ATOM 1898 C C . ALA B 1 62 ? -0.568 3.887 1.995 1 96.62 62 ALA B C 1
ATOM 1900 O O . ALA B 1 62 ? 0.055 4.785 2.566 1 96.62 62 ALA B O 1
ATOM 1901 N N . GLU B 1 63 ? -0.107 2.859 1.312 1 96.25 63 GLU B N 1
ATOM 1902 C CA . GLU B 1 63 ? 1.32 2.854 1.005 1 96.25 63 GLU B CA 1
ATOM 1903 C C . GLU B 1 63 ? 1.578 3.295 -0.432 1 96.25 63 GLU B C 1
ATOM 1905 O O . GLU B 1 63 ? 0.82 2.947 -1.34 1 96.25 63 GLU B O 1
ATOM 1910 N N . ASN B 1 64 ? 2.488 4.176 -0.713 1 93.06 64 ASN B N 1
ATOM 1911 C CA . ASN B 1 64 ? 2.719 4.785 -2.018 1 93.06 64 ASN B CA 1
ATOM 1912 C C . ASN B 1 64 ? 4.156 4.582 -2.486 1 93.06 64 ASN B C 1
ATOM 1914 O O . ASN B 1 64 ? 4.848 5.547 -2.822 1 93.06 64 ASN B O 1
ATOM 1918 N N . GLY B 1 65 ? 4.562 3.344 -2.518 1 94.38 65 GLY B N 1
ATOM 1919 C CA . GLY B 1 65 ? 5.844 3.002 -3.119 1 94.38 65 GLY B CA 1
ATOM 1920 C C . GLY B 1 65 ? 7.031 3.521 -2.328 1 94.38 65 GLY B C 1
ATOM 1921 O O . GLY B 1 65 ? 8.039 3.924 -2.908 1 94.38 65 GLY B O 1
ATOM 1922 N N . MET B 1 66 ? 6.859 3.654 -1.114 1 96.5 66 MET B N 1
ATOM 1923 C CA . MET B 1 66 ? 7.867 4.133 -0.171 1 96.5 66 MET B CA 1
ATOM 1924 C C . MET B 1 66 ? 8.227 5.586 -0.453 1 96.5 66 MET B C 1
ATOM 1926 O O . MET B 1 66 ? 9.312 6.047 -0.081 1 96.5 66 MET B O 1
ATOM 1930 N N . GLU B 1 67 ? 7.406 6.289 -1.23 1 95.44 67 GLU B N 1
ATOM 1931 C CA . GLU B 1 67 ? 7.508 7.742 -1.272 1 95.44 67 GLU B CA 1
ATOM 1932 C C . GLU B 1 67 ? 6.973 8.375 0.01 1 95.44 67 GLU B C 1
ATOM 1934 O O . GLU B 1 67 ? 7.707 9.055 0.728 1 95.44 67 GLU B O 1
ATOM 1939 N N . TYR B 1 68 ? 5.762 8.102 0.264 1 96.75 68 TYR B N 1
ATOM 1940 C CA . TYR B 1 68 ? 5.148 8.414 1.552 1 96.75 68 TYR B CA 1
ATOM 1941 C C . TYR B 1 68 ? 3.979 7.477 1.84 1 96.75 68 TYR B C 1
ATOM 1943 O O . TYR B 1 68 ? 3.398 6.898 0.92 1 96.75 68 TYR B O 1
ATOM 1951 N N . ALA B 1 69 ? 3.709 7.23 3.014 1 98 69 ALA B N 1
ATOM 1952 C CA . ALA B 1 69 ? 2.492 6.574 3.488 1 98 69 ALA B CA 1
ATOM 1953 C C . ALA B 1 69 ? 1.546 7.582 4.141 1 98 69 ALA B C 1
ATOM 1955 O O . ALA B 1 69 ? 1.984 8.617 4.648 1 98 69 ALA B O 1
ATOM 1956 N N . TYR B 1 70 ? 0.26 7.266 4.039 1 98.44 70 TYR B N 1
ATOM 1957 C CA . TYR B 1 70 ? -0.632 8.281 4.598 1 98.44 70 TYR B CA 1
ATOM 1958 C C . TYR B 1 70 ? -1.979 7.672 4.969 1 98.44 70 TYR B C 1
ATOM 1960 O O . TYR B 1 70 ? -2.312 6.566 4.531 1 98.44 70 TYR B O 1
ATOM 1968 N N . PHE B 1 71 ? -2.648 8.359 5.742 1 98.62 71 PHE B N 1
ATOM 1969 C CA . PHE B 1 71 ? -4.09 8.203 5.906 1 98.62 71 PHE B CA 1
ATOM 1970 C C . PHE B 1 71 ? -4.785 9.562 5.938 1 98.62 71 PHE B C 1
ATOM 1972 O O . PHE B 1 71 ? -4.172 10.57 6.293 1 98.62 71 PHE B O 1
ATOM 1979 N N . GLN B 1 72 ? -5.984 9.57 5.516 1 98.75 72 GLN B N 1
ATOM 1980 C CA . GLN B 1 72 ? -6.719 10.828 5.418 1 98.75 72 GLN B CA 1
ATOM 1981 C C . GLN B 1 72 ? -8.047 10.742 6.16 1 98.75 72 GLN B C 1
ATOM 1983 O O . GLN B 1 72 ? -8.57 9.648 6.391 1 98.75 72 GLN B O 1
ATOM 1988 N N . PHE B 1 73 ? -8.586 11.82 6.531 1 98.75 73 PHE B N 1
ATOM 1989 C CA . PHE B 1 73 ? -9.867 11.914 7.215 1 98.75 73 PHE B CA 1
ATOM 1990 C C . PHE B 1 73 ? -10.492 13.297 7.027 1 98.75 73 PHE B C 1
ATOM 1992 O O . PHE B 1 73 ? -9.797 14.242 6.645 1 98.75 73 PHE B O 1
ATOM 1999 N N . ALA B 1 74 ? -11.805 13.312 7.227 1 98.62 74 ALA B N 1
ATOM 2000 C CA . ALA B 1 74 ? -12.523 14.57 7.055 1 98.62 74 ALA B CA 1
ATOM 2001 C C . ALA B 1 74 ? -13.812 14.578 7.867 1 98.62 74 ALA B C 1
ATOM 2003 O O . ALA B 1 74 ? -14.445 13.531 8.055 1 98.62 74 ALA B O 1
ATOM 2004 N N . SER B 1 75 ? -14.156 15.742 8.367 1 97.75 75 SER B N 1
ATOM 2005 C CA . SER B 1 75 ? -15.492 15.969 8.914 1 97.75 75 SER B CA 1
ATOM 2006 C C . SER B 1 75 ? -16.5 16.234 7.805 1 97.75 75 SER B C 1
ATOM 2008 O O . SER B 1 75 ? -16.125 16.438 6.645 1 97.75 75 SER B O 1
ATOM 2010 N N . VAL B 1 76 ? -17.719 16.281 8.195 1 97.25 76 VAL B N 1
ATOM 2011 C CA . VAL B 1 76 ? -18.781 16.609 7.238 1 97.25 76 VAL B CA 1
ATOM 2012 C C . VAL B 1 76 ? -18.531 18 6.652 1 97.25 76 VAL B C 1
ATOM 2014 O O . VAL B 1 76 ? -18.656 18.203 5.445 1 97.25 76 VAL B O 1
ATOM 2017 N N . GLU B 1 77 ? -18.172 18.906 7.48 1 96.62 77 GLU B N 1
ATOM 2018 C CA . GLU B 1 77 ? -17.922 20.281 7.062 1 96.62 77 GLU B CA 1
ATOM 2019 C C . GLU B 1 77 ? -16.781 20.359 6.062 1 96.62 77 GLU B C 1
ATOM 2021 O O . GLU B 1 77 ? -16.859 21.078 5.066 1 96.62 77 GLU B O 1
ATOM 2026 N N . LEU B 1 78 ? -15.703 19.672 6.27 1 97.81 78 LEU B N 1
ATOM 2027 C CA . LEU B 1 78 ? -14.562 19.656 5.371 1 97.81 78 LEU B CA 1
ATOM 2028 C C . LEU B 1 78 ? -14.938 19.062 4.016 1 97.81 78 LEU B C 1
ATOM 2030 O O . LEU B 1 78 ? -14.531 19.578 2.973 1 97.81 78 LEU B O 1
ATOM 2034 N N . LYS B 1 79 ? -15.656 18.016 4.074 1 97.38 79 LYS B N 1
ATOM 2035 C CA . LYS B 1 79 ? -16.094 17.375 2.836 1 97.38 79 LYS B CA 1
ATOM 2036 C C . LYS B 1 79 ? -16.922 18.344 1.986 1 97.38 79 LYS B C 1
ATOM 2038 O O . LYS B 1 79 ? -16.766 18.375 0.763 1 97.38 79 LYS B O 1
ATOM 2043 N N . GLU B 1 80 ? -17.719 19.078 2.6 1 97.19 80 GLU B N 1
ATOM 2044 C CA . GLU B 1 80 ? -18.562 20.062 1.899 1 97.19 80 GLU B CA 1
ATOM 2045 C C . GLU B 1 80 ? -17.703 21.125 1.216 1 97.19 80 GLU B C 1
ATOM 2047 O O . GLU B 1 80 ? -18.078 21.641 0.166 1 97.19 80 GLU B O 1
ATOM 2052 N N . LYS B 1 81 ? -16.578 21.422 1.784 1 97.19 81 LYS B N 1
ATOM 2053 C CA . LYS B 1 81 ? -15.664 22.422 1.222 1 97.19 81 LYS B CA 1
ATOM 2054 C C . LYS B 1 81 ? -14.734 21.781 0.192 1 97.19 81 LYS B C 1
ATOM 2056 O O . LYS B 1 81 ? -13.906 22.469 -0.417 1 97.19 81 LYS B O 1
ATOM 2061 N N . GLY B 1 82 ? -14.82 20.422 0.036 1 97.75 82 GLY B N 1
ATOM 2062 C CA . GLY B 1 82 ? -13.922 19.719 -0.873 1 97.75 82 GLY B CA 1
ATOM 2063 C C . GLY B 1 82 ? -12.516 19.562 -0.326 1 97.75 82 GLY B C 1
ATOM 2064 O O . GLY B 1 82 ? -11.547 19.594 -1.082 1 97.75 82 GLY B O 1
ATOM 2065 N N . LEU B 1 83 ? -12.469 19.469 1.021 1 98.12 83 LEU B N 1
ATOM 2066 C CA . LEU B 1 83 ? -11.164 19.391 1.681 1 98.12 83 LEU B CA 1
ATOM 2067 C C . LEU B 1 83 ? -11.039 18.125 2.504 1 98.12 83 LEU B C 1
ATOM 2069 O O . LEU B 1 83 ? -12.047 17.484 2.84 1 98.12 83 LEU B O 1
ATOM 2073 N N . LYS B 1 84 ? -9.82 17.719 2.785 1 98.5 84 LYS B N 1
ATOM 2074 C CA . LYS B 1 84 ? -9.492 16.625 3.686 1 98.5 84 LYS B CA 1
ATOM 2075 C C . LYS B 1 84 ? -8.188 16.891 4.434 1 98.5 84 LYS B C 1
ATOM 2077 O O . LYS B 1 84 ? -7.387 17.734 4.012 1 98.5 84 LYS B O 1
ATOM 2082 N N . ILE B 1 85 ? -8.023 16.219 5.523 1 98.69 85 ILE B N 1
ATOM 2083 C CA . ILE B 1 85 ? -6.762 16.219 6.258 1 98.69 85 ILE B CA 1
ATOM 2084 C C . ILE B 1 85 ? -5.977 14.953 5.945 1 98.69 85 ILE B C 1
ATOM 2086 O O . ILE B 1 85 ? -6.551 13.867 5.875 1 98.69 85 ILE B O 1
ATOM 2090 N N . VAL B 1 86 ? -4.73 15.109 5.742 1 98.62 86 VAL B N 1
ATOM 2091 C CA . VAL B 1 86 ? -3.857 13.977 5.457 1 98.62 86 VAL B CA 1
ATOM 2092 C C . VAL B 1 86 ? -2.711 13.945 6.465 1 98.62 86 VAL B C 1
ATOM 2094 O O . VAL B 1 86 ? -2.055 14.961 6.703 1 98.62 86 VAL B O 1
ATOM 2097 N N . VAL B 1 87 ? -2.564 12.859 7.109 1 98.81 87 VAL B N 1
ATOM 2098 C CA . VAL B 1 87 ? -1.329 12.594 7.84 1 98.81 87 VAL B CA 1
ATOM 2099 C C . VAL B 1 87 ? -0.388 11.75 6.977 1 98.81 87 VAL B C 1
ATOM 2101 O O . VAL B 1 87 ? -0.731 10.641 6.578 1 98.81 87 VAL B O 1
ATOM 2104 N N . ALA B 1 88 ? 0.765 12.305 6.691 1 98.44 88 ALA B N 1
ATOM 2105 C CA . ALA B 1 88 ? 1.689 11.672 5.758 1 98.44 88 ALA B CA 1
ATOM 2106 C C . ALA B 1 88 ? 3.039 11.398 6.418 1 98.44 88 ALA B C 1
ATOM 2108 O O . ALA B 1 88 ? 3.562 12.25 7.145 1 98.44 88 ALA B O 1
ATOM 2109 N N . PHE B 1 89 ? 3.549 10.242 6.25 1 98.5 89 PHE B N 1
ATOM 2110 C CA . PHE B 1 89 ? 4.918 9.906 6.625 1 98.5 89 PHE B CA 1
ATOM 2111 C C . PHE B 1 89 ? 5.824 9.891 5.398 1 98.5 89 PHE B C 1
ATOM 2113 O O . PHE B 1 89 ? 5.617 9.094 4.477 1 98.5 89 PHE B O 1
ATOM 2120 N N . LEU B 1 90 ? 6.754 10.773 5.414 1 97.5 90 LEU B N 1
ATOM 2121 C CA . LEU B 1 90 ? 7.727 10.859 4.324 1 97.5 90 LEU B CA 1
ATOM 2122 C C . LEU B 1 90 ? 8.93 9.961 4.598 1 97.5 90 LEU B C 1
ATOM 2124 O O . LEU B 1 90 ? 9.773 10.289 5.438 1 97.5 90 LEU B O 1
ATOM 2128 N N . HIS B 1 91 ? 9.055 8.859 3.861 1 97.81 91 HIS B N 1
ATOM 2129 C CA . HIS B 1 91 ? 10.047 7.824 4.156 1 97.81 91 HIS B CA 1
ATOM 2130 C C . HIS B 1 91 ? 11.461 8.359 4.023 1 97.81 91 HIS B C 1
ATOM 2132 O O . HIS B 1 91 ? 12.289 8.18 4.918 1 97.81 91 HIS B O 1
ATOM 2138 N N . ARG B 1 92 ? 11.719 9.078 2.992 1 93.31 92 ARG B N 1
ATOM 2139 C CA . ARG B 1 92 ? 13.07 9.555 2.732 1 93.31 92 ARG B CA 1
ATOM 2140 C C . ARG B 1 92 ? 13.578 10.406 3.891 1 93.31 92 ARG B C 1
ATOM 2142 O O . ARG B 1 92 ? 14.727 10.258 4.32 1 93.31 92 ARG B O 1
ATOM 2149 N N . ASP B 1 93 ? 12.734 11.281 4.41 1 94.94 93 ASP B N 1
ATOM 2150 C CA . ASP B 1 93 ? 13.117 12.211 5.469 1 94.94 93 ASP B CA 1
ATOM 2151 C C . ASP B 1 93 ? 12.844 11.617 6.848 1 94.94 93 ASP B C 1
ATOM 2153 O O . ASP B 1 93 ? 13.195 12.211 7.867 1 94.94 93 ASP B O 1
ATOM 2157 N N . PHE B 1 94 ? 12.25 10.453 6.828 1 97 94 PHE B N 1
ATOM 2158 C CA . PHE B 1 94 ? 11.797 9.836 8.07 1 97 94 PHE B CA 1
ATOM 2159 C C . PHE B 1 94 ? 11.07 10.844 8.945 1 97 94 PHE B C 1
ATOM 2161 O O . PHE B 1 94 ? 11.414 11.008 10.117 1 97 94 PHE B O 1
ATOM 2168 N N . SER B 1 95 ? 10.055 11.43 8.359 1 97.25 95 SER B N 1
ATOM 2169 C CA . SER B 1 95 ? 9.367 12.508 9.055 1 97.25 95 SER B CA 1
ATOM 2170 C C . SER B 1 95 ? 7.855 12.414 8.859 1 97.25 95 SER B C 1
ATOM 2172 O O . SER B 1 95 ? 7.387 11.781 7.918 1 97.25 95 SER B O 1
ATOM 2174 N N . LEU B 1 96 ? 7.172 13 9.766 1 98.31 96 LEU B N 1
ATOM 2175 C CA . LEU B 1 96 ? 5.711 13.008 9.789 1 98.31 96 LEU B CA 1
ATOM 2176 C C . LEU B 1 96 ? 5.172 14.406 9.523 1 98.31 96 LEU B C 1
ATOM 2178 O O . LEU B 1 96 ? 5.695 15.391 10.055 1 98.31 96 LEU B O 1
ATOM 2182 N N . GLU B 1 97 ? 4.156 14.508 8.648 1 98.06 97 GLU B N 1
ATOM 2183 C CA . GLU B 1 97 ? 3.516 15.789 8.352 1 98.06 97 GLU B CA 1
ATOM 2184 C C . GLU B 1 97 ? 1.996 15.672 8.414 1 98.06 97 GLU B C 1
ATOM 2186 O O . GLU B 1 97 ? 1.445 14.578 8.258 1 98.06 97 GLU B O 1
ATOM 2191 N N . VAL B 1 98 ? 1.376 16.797 8.633 1 98.44 98 VAL B N 1
ATOM 2192 C CA . VAL B 1 98 ? -0.059 16.953 8.422 1 98.44 98 VAL B CA 1
ATOM 2193 C C . VAL B 1 98 ? -0.308 17.891 7.246 1 98.44 98 VAL B C 1
ATOM 2195 O O . VAL B 1 98 ? 0.365 18.906 7.109 1 98.44 98 VAL B O 1
ATOM 2198 N N . TRP B 1 99 ? -1.255 17.469 6.41 1 97.88 99 TRP B N 1
ATOM 2199 C CA . TRP B 1 99 ? -1.591 18.234 5.223 1 97.88 99 TRP B CA 1
ATOM 2200 C C . TRP B 1 99 ? -3.062 18.641 5.227 1 97.88 99 TRP B C 1
ATOM 2202 O O . TRP B 1 99 ? -3.916 17.875 5.68 1 97.88 99 TRP B O 1
ATOM 2212 N N . LEU B 1 100 ? -3.295 19.828 4.84 1 97.44 100 LEU B N 1
ATOM 2213 C CA . LEU B 1 100 ? -4.594 20.172 4.27 1 97.44 100 LEU B CA 1
ATOM 2214 C C . LEU B 1 100 ? -4.598 19.938 2.762 1 97.44 100 LEU B C 1
ATOM 2216 O O . LEU B 1 100 ? -3.748 20.484 2.047 1 97.44 100 LEU B O 1
ATOM 2220 N N . SER B 1 101 ? -5.539 19.188 2.293 1 97.5 101 SER B N 1
ATOM 2221 C CA . SER B 1 101 ? -5.543 18.812 0.883 1 97.5 101 SER B CA 1
ATOM 2222 C C . SER B 1 101 ? -6.938 18.938 0.281 1 97.5 101 SER B C 1
ATOM 2224 O O . SER B 1 101 ? -7.941 18.812 0.987 1 97.5 101 SER B O 1
ATOM 2226 N N . GLY B 1 102 ? -6.91 19.203 -1.024 1 97.12 102 GLY B N 1
ATOM 2227 C CA . GLY B 1 102 ? -8.156 19.078 -1.758 1 97.12 102 GLY B CA 1
ATOM 2228 C C . GLY B 1 102 ? -8.523 17.625 -2.061 1 97.12 102 GLY B C 1
ATOM 2229 O O . GLY B 1 102 ? -7.645 16.781 -2.236 1 97.12 102 GLY B O 1
ATOM 2230 N N . VAL B 1 103 ? -9.812 17.391 -2.182 1 96.12 103 VAL B N 1
ATOM 2231 C CA . VAL B 1 103 ? -10.258 16.031 -2.48 1 96.12 103 VAL B CA 1
ATOM 2232 C C . VAL B 1 103 ? -9.953 15.703 -3.939 1 96.12 103 VAL B C 1
ATOM 2234 O O . VAL B 1 103 ? -9.969 14.531 -4.328 1 96.12 103 VAL B O 1
ATOM 2237 N N . ASN B 1 104 ? -9.805 16.734 -4.738 1 94.5 104 ASN B N 1
ATOM 2238 C CA . ASN B 1 104 ? -9.383 16.625 -6.133 1 94.5 104 ASN B CA 1
ATOM 2239 C C . ASN B 1 104 ? -8.57 17.844 -6.566 1 94.5 104 ASN B C 1
ATOM 2241 O O . ASN B 1 104 ? -8.391 18.781 -5.789 1 94.5 104 ASN B O 1
ATOM 2245 N N . ARG B 1 105 ? -8.031 17.734 -7.773 1 94.19 105 ARG B N 1
ATOM 2246 C CA . ARG B 1 105 ? -7.148 18.797 -8.242 1 94.19 105 ARG B CA 1
ATOM 2247 C C . ARG B 1 105 ? -7.895 20.109 -8.367 1 94.19 105 ARG B C 1
ATOM 2249 O O . ARG B 1 105 ? -7.328 21.188 -8.125 1 94.19 105 ARG B O 1
ATOM 2256 N N . LYS B 1 106 ? -9.156 20.047 -8.75 1 93.56 106 LYS B N 1
ATOM 2257 C CA . LYS B 1 106 ? -9.961 21.266 -8.852 1 93.56 106 LYS B CA 1
ATOM 2258 C C . LYS B 1 106 ? -10.086 21.953 -7.5 1 93.56 106 LYS B C 1
ATOM 2260 O O . LYS B 1 106 ? -9.836 23.156 -7.383 1 93.56 106 LYS B O 1
ATOM 2265 N N . SER B 1 107 ? -10.453 21.234 -6.492 1 95.19 107 SER B N 1
ATOM 2266 C CA . SER B 1 107 ? -10.555 21.766 -5.141 1 95.19 107 SER B CA 1
ATOM 2267 C C . SER B 1 107 ? -9.195 22.25 -4.629 1 95.19 107 SER B C 1
A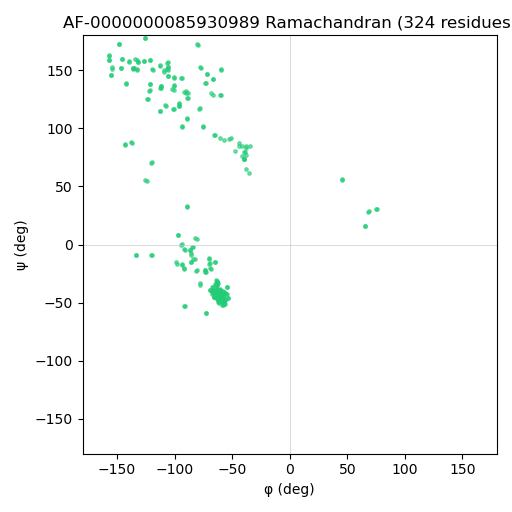TOM 2269 O O . SER B 1 107 ? -9.109 23.266 -3.957 1 95.19 107 SER B O 1
ATOM 2271 N N . GLN B 1 108 ? -8.188 21.516 -4.941 1 95.12 108 GLN B N 1
ATOM 2272 C CA . GLN B 1 108 ? -6.828 21.875 -4.551 1 95.12 108 GLN B CA 1
ATOM 2273 C C . GLN B 1 108 ? -6.449 23.25 -5.082 1 95.12 108 GLN B C 1
ATOM 2275 O O . GLN B 1 108 ? -5.961 24.109 -4.332 1 95.12 108 GLN B O 1
ATOM 2280 N N . ALA B 1 109 ? -6.688 23.422 -6.332 1 91.88 109 ALA B N 1
ATOM 2281 C CA . ALA B 1 109 ? -6.336 24.672 -6.984 1 91.88 109 ALA B CA 1
ATOM 2282 C C . ALA B 1 109 ? -7.164 25.828 -6.43 1 91.88 109 ALA B C 1
ATOM 2284 O O . ALA B 1 109 ? -6.641 26.922 -6.188 1 91.88 109 ALA B O 1
ATOM 2285 N N . LEU B 1 110 ? -8.469 25.641 -6.219 1 92.38 110 LEU B N 1
ATOM 2286 C CA . LEU B 1 110 ? -9.375 26.656 -5.695 1 92.38 110 LEU B CA 1
ATOM 2287 C C . LEU B 1 110 ? -8.906 27.141 -4.328 1 92.38 110 LEU B C 1
ATOM 2289 O O . LEU B 1 110 ? -8.828 28.359 -4.09 1 92.38 110 LEU B O 1
ATOM 2293 N N . TRP B 1 111 ? -8.586 26.25 -3.504 1 93.38 111 TRP B N 1
ATOM 2294 C CA . TRP B 1 111 ? -8.227 26.625 -2.137 1 93.38 111 TRP B CA 1
ATOM 2295 C C . TRP B 1 111 ? -6.812 27.172 -2.072 1 93.38 111 TRP B C 1
ATOM 2297 O O . TRP B 1 111 ? -6.504 28.016 -1.227 1 93.38 111 TRP B O 1
ATOM 2307 N N . GLU B 1 112 ? -5.93 26.641 -2.926 1 92.88 112 GLU B N 1
ATOM 2308 C CA . GLU B 1 112 ? -4.609 27.25 -3.01 1 92.88 112 GLU B CA 1
ATOM 2309 C C . GLU B 1 112 ? -4.711 28.75 -3.338 1 92.88 112 GLU B C 1
ATOM 2311 O O . GLU B 1 112 ? -4.016 29.562 -2.736 1 92.88 112 GLU B O 1
ATOM 2316 N N . GLU B 1 113 ? -5.562 29.094 -4.242 1 90.31 113 GLU B N 1
ATOM 2317 C CA . GLU B 1 113 ? -5.773 30.5 -4.605 1 90.31 113 GLU B CA 1
ATOM 2318 C C . GLU B 1 113 ? -6.336 31.281 -3.428 1 90.31 113 GLU B C 1
ATOM 2320 O O . GLU B 1 113 ? -5.898 32.406 -3.164 1 90.31 113 GLU B O 1
ATOM 2325 N N . LYS B 1 114 ? -7.238 30.703 -2.723 1 90.69 114 LYS B N 1
ATOM 2326 C CA . LYS B 1 114 ? -7.891 31.359 -1.596 1 90.69 114 LYS B CA 1
ATOM 2327 C C . LYS B 1 114 ? -6.906 31.594 -0.455 1 90.69 114 LYS B C 1
ATOM 2329 O O . LYS B 1 114 ? -6.973 32.625 0.223 1 90.69 114 LYS B O 1
ATOM 2334 N N . LEU B 1 115 ? -5.98 30.656 -0.239 1 90.69 115 LEU B N 1
ATOM 2335 C CA . LEU B 1 115 ? -5.137 30.688 0.952 1 90.69 115 LEU B CA 1
ATOM 2336 C C . LEU B 1 115 ? -3.779 31.312 0.64 1 90.69 115 LEU B C 1
ATOM 2338 O O . LEU B 1 115 ? -3.016 31.641 1.552 1 90.69 115 LEU B O 1
ATOM 2342 N N . ARG B 1 116 ? -3.494 31.375 -0.645 1 83 116 ARG B N 1
ATOM 2343 C CA . ARG B 1 116 ? -2.205 31.922 -1.062 1 83 116 ARG B CA 1
ATOM 2344 C C . ARG B 1 116 ? -1.986 33.312 -0.486 1 83 116 ARG B C 1
ATOM 2346 O O . ARG B 1 116 ? -0.871 33.656 -0.095 1 83 116 ARG B O 1
ATOM 2353 N N . SER B 1 117 ? -3.025 34.031 -0.41 1 78.56 117 SER B N 1
ATOM 2354 C CA . SER B 1 117 ? -2.893 35.406 0.034 1 78.56 117 SER B CA 1
ATOM 2355 C C . SER B 1 117 ? -3.129 35.531 1.536 1 78.56 117 SER B C 1
ATOM 2357 O O . SER B 1 117 ? -2.93 36.594 2.115 1 78.56 117 SER B O 1
ATOM 2359 N N . ALA B 1 118 ? -3.387 34.438 2.111 1 76.44 118 ALA B N 1
ATOM 2360 C CA . ALA B 1 118 ? -3.701 34.469 3.537 1 76.44 118 ALA B CA 1
ATOM 2361 C C . ALA B 1 118 ? -2.441 34.281 4.379 1 76.44 118 ALA B C 1
ATOM 2363 O O . ALA B 1 118 ? -1.481 33.656 3.947 1 76.44 118 ALA B O 1
ATOM 2364 N N . ALA B 1 119 ? -2.301 35.125 5.305 1 73.69 119 ALA B N 1
ATOM 2365 C CA . ALA B 1 119 ? -1.203 34.938 6.246 1 73.69 119 ALA B CA 1
ATOM 2366 C C . ALA B 1 119 ? -1.397 33.656 7.055 1 73.69 119 ALA B C 1
ATOM 2368 O O . ALA B 1 119 ? -2.234 33.594 7.961 1 73.69 119 ALA B O 1
ATOM 2369 N N . THR B 1 120 ? -0.79 32.531 6.59 1 78.12 120 THR B N 1
ATOM 2370 C CA . THR B 1 120 ? -0.93 31.297 7.328 1 78.12 120 THR B CA 1
ATOM 2371 C C . THR B 1 120 ? 0.384 30.906 8.008 1 78.12 120 THR B C 1
ATOM 2373 O O . THR B 1 120 ? 1.457 31.328 7.57 1 78.12 120 THR B O 1
ATOM 2376 N N . SER B 1 121 ? 0.282 30.234 9.125 1 83.38 121 SER B N 1
ATOM 2377 C CA . SER B 1 121 ? 1.453 29.766 9.852 1 83.38 121 SER B CA 1
ATOM 2378 C C . SER B 1 121 ? 1.969 28.453 9.258 1 83.38 121 SER B C 1
ATOM 2380 O O . SER B 1 121 ? 2.975 27.906 9.719 1 83.38 121 SER B O 1
ATOM 2382 N N . PHE B 1 122 ? 1.386 28.047 8.188 1 91.06 122 PHE B N 1
ATOM 2383 C CA . PHE B 1 122 ? 1.73 26.781 7.57 1 91.06 122 PHE B CA 1
ATOM 2384 C C . PHE B 1 122 ? 2.395 26.984 6.215 1 91.06 122 PHE B C 1
ATOM 2386 O O . PHE B 1 122 ? 2.254 28.047 5.609 1 91.06 122 PHE B O 1
ATOM 2393 N N . SER B 1 123 ? 3.203 25.984 5.863 1 89.88 123 SER B N 1
ATOM 2394 C CA . SER B 1 123 ? 3.826 26.031 4.543 1 89.88 123 SER B CA 1
ATOM 2395 C C . SER B 1 123 ? 2.814 25.75 3.441 1 89.88 123 SER B C 1
ATOM 2397 O O . SER B 1 123 ? 2.012 24.828 3.555 1 89.88 123 SER B O 1
ATOM 2399 N N . CYS B 1 124 ? 2.926 26.5 2.398 1 88.19 124 CYS B N 1
ATOM 2400 C CA . CYS B 1 124 ? 1.985 26.375 1.29 1 88.19 124 CYS B CA 1
ATOM 2401 C C . CYS B 1 124 ? 2.635 25.672 0.102 1 88.19 124 CYS B C 1
ATOM 2403 O O . CYS B 1 124 ? 3.852 25.75 -0.076 1 88.19 124 CYS B O 1
ATOM 2405 N N . THR B 1 125 ? 1.774 25.062 -0.625 1 86.75 125 THR B N 1
ATOM 2406 C CA . THR B 1 125 ? 2.26 24.453 -1.858 1 86.75 125 THR B CA 1
ATOM 2407 C C . THR B 1 125 ? 2.711 25.516 -2.85 1 86.75 125 THR B C 1
ATOM 2409 O O . THR B 1 125 ? 2.096 26.578 -2.947 1 86.75 125 THR B O 1
ATOM 2412 N N . ALA B 1 126 ? 3.83 25.109 -3.553 1 78.88 126 ALA B N 1
ATOM 2413 C CA . ALA B 1 126 ? 4.281 25.984 -4.633 1 78.88 126 ALA B CA 1
ATOM 2414 C C . ALA B 1 126 ? 3.68 25.562 -5.969 1 78.88 126 ALA B C 1
ATOM 2416 O O . ALA B 1 126 ? 3.67 26.344 -6.926 1 78.88 126 ALA B O 1
ATOM 2417 N N . ASP B 1 127 ? 3.197 24.375 -5.98 1 83.5 127 ASP B N 1
ATOM 2418 C CA . ASP B 1 127 ? 2.65 23.812 -7.215 1 83.5 127 ASP B CA 1
ATOM 2419 C C . ASP B 1 127 ? 1.427 22.953 -6.934 1 83.5 127 ASP B C 1
ATOM 2421 O O . ASP B 1 127 ? 1.53 21.719 -6.879 1 83.5 127 ASP B O 1
ATOM 2425 N N . PRO B 1 128 ? 0.299 23.594 -6.863 1 79.38 128 PRO B N 1
ATOM 2426 C CA . PRO B 1 128 ? -0.905 22.875 -6.453 1 79.38 128 PRO B CA 1
ATOM 2427 C C . PRO B 1 128 ? -1.311 21.797 -7.453 1 79.38 128 PRO B C 1
ATOM 2429 O O . PRO B 1 128 ? -2.068 20.875 -7.109 1 79.38 128 PRO B O 1
ATOM 2432 N N . LEU B 1 129 ? -0.771 21.828 -8.625 1 79.62 129 LEU B N 1
ATOM 2433 C CA . LEU B 1 129 ? -1.13 20.844 -9.641 1 79.62 129 LEU B CA 1
ATOM 2434 C C . LEU B 1 129 ? -0.288 19.578 -9.484 1 79.62 129 LEU B C 1
ATOM 2436 O O . LEU B 1 129 ? -0.618 18.531 -10.047 1 79.62 129 LEU B O 1
ATOM 2440 N N . HIS B 1 130 ? 0.682 19.672 -8.633 1 83.75 130 HIS B N 1
ATOM 2441 C CA . HIS B 1 130 ? 1.584 18.516 -8.617 1 83.75 130 HIS B CA 1
ATOM 2442 C C . HIS B 1 130 ? 1.868 18.062 -7.191 1 83.75 130 HIS B C 1
ATOM 2444 O O . HIS B 1 130 ? 2.494 17.016 -6.984 1 83.75 130 HIS B O 1
ATOM 2450 N N . THR B 1 131 ? 1.41 18.891 -6.281 1 88.62 131 THR B N 1
ATOM 2451 C CA . THR B 1 131 ? 1.623 18.484 -4.898 1 88.62 131 THR B CA 1
ATOM 2452 C C . THR B 1 131 ? 0.316 18 -4.266 1 88.62 131 THR B C 1
ATOM 2454 O O . THR B 1 131 ? -0.766 18.438 -4.668 1 88.62 131 THR B O 1
ATOM 2457 N N . ASP B 1 132 ? 0.442 17.234 -3.299 1 92.19 132 ASP B N 1
ATOM 2458 C CA . ASP B 1 132 ? -0.74 16.609 -2.723 1 92.19 132 ASP B CA 1
ATOM 2459 C C . ASP B 1 132 ? -1.235 17.375 -1.501 1 92.19 132 ASP B C 1
ATOM 2461 O O . ASP B 1 132 ? -2.125 16.906 -0.786 1 92.19 132 ASP B O 1
ATOM 2465 N N . TYR B 1 133 ? -0.65 18.531 -1.259 1 96 133 TYR B N 1
ATOM 2466 C CA . TYR B 1 133 ? -1.099 19.359 -0.142 1 96 133 TYR B CA 1
ATOM 2467 C C . TYR B 1 133 ? -1.284 20.812 -0.573 1 96 133 TYR B C 1
ATOM 2469 O O . TYR B 1 133 ? -0.654 21.266 -1.531 1 96 133 TYR B O 1
ATOM 2477 N N . ILE B 1 134 ? -2.182 21.469 0.088 1 95.31 134 ILE B N 1
ATOM 2478 C CA . ILE B 1 134 ? -2.334 22.922 0.002 1 95.31 134 ILE B CA 1
ATOM 2479 C C . ILE B 1 134 ? -1.503 23.594 1.091 1 95.31 134 ILE B C 1
ATOM 2481 O O . ILE B 1 134 ? -0.717 24.5 0.809 1 95.31 134 ILE B O 1
ATOM 2485 N N . LEU B 1 135 ? -1.723 23.156 2.316 1 95.5 135 LEU B N 1
ATOM 2486 C CA . LEU B 1 135 ? -0.92 23.516 3.477 1 95.5 135 LEU B CA 1
ATOM 2487 C C . LEU B 1 135 ? -0.274 22.297 4.105 1 95.5 135 LEU B C 1
ATOM 2489 O O . LEU B 1 135 ? -0.831 21.188 4.039 1 95.5 135 LEU B O 1
ATOM 2493 N N . ARG B 1 136 ? 0.861 22.469 4.715 1 96.19 136 ARG B N 1
ATOM 2494 C CA . ARG B 1 136 ? 1.494 21.359 5.418 1 96.19 136 ARG B CA 1
ATOM 2495 C C . ARG B 1 136 ? 2.25 21.844 6.648 1 96.19 136 ARG B C 1
ATOM 2497 O O . ARG B 1 136 ? 2.674 23 6.703 1 96.19 136 ARG B O 1
ATOM 2504 N N . ALA B 1 137 ? 2.367 21.016 7.602 1 96.44 137 ALA B N 1
ATOM 2505 C CA . ALA B 1 137 ? 3.154 21.281 8.805 1 96.44 137 ALA B CA 1
ATOM 2506 C C . ALA B 1 137 ? 3.875 20.016 9.273 1 96.44 137 ALA B C 1
ATOM 2508 O O . ALA B 1 137 ? 3.301 18.922 9.258 1 96.44 137 ALA B O 1
ATOM 2509 N N . PRO B 1 138 ? 5.117 20.188 9.695 1 96.88 138 PRO B N 1
ATOM 2510 C CA . PRO B 1 138 ? 5.828 19.062 10.289 1 96.88 138 PRO B CA 1
ATOM 2511 C C . PRO B 1 138 ? 5.312 18.703 11.688 1 96.88 138 PRO B C 1
ATOM 2513 O O . PRO B 1 138 ? 4.855 19.578 12.422 1 96.88 138 PRO B O 1
ATOM 2516 N N . ILE B 1 139 ? 5.352 17.453 12.008 1 97.81 139 ILE B N 1
ATOM 2517 C CA . ILE B 1 139 ? 4.992 16.953 13.328 1 97.81 139 ILE B CA 1
ATOM 2518 C C . ILE B 1 139 ? 6.234 16.391 14.023 1 97.81 139 ILE B C 1
ATOM 2520 O O . ILE B 1 139 ? 6.836 15.43 13.547 1 97.81 139 ILE B O 1
ATOM 2524 N N . PRO B 1 140 ? 6.613 17.031 15.078 1 95.5 140 PRO B N 1
ATOM 2525 C CA . PRO B 1 140 ? 7.684 16.406 15.852 1 95.5 140 PRO B CA 1
ATOM 2526 C C . PRO B 1 140 ? 7.289 15.016 16.375 1 95.5 140 PRO B C 1
ATOM 2528 O O . PRO B 1 140 ? 6.211 14.852 16.953 1 95.5 140 PRO B O 1
ATOM 2531 N N . VAL B 1 141 ? 8.164 14.055 16.094 1 94.44 141 VAL B N 1
ATOM 2532 C CA . VAL B 1 141 ? 7.816 12.68 16.453 1 94.44 141 VAL B CA 1
ATOM 2533 C C . VAL B 1 141 ? 8.648 12.227 17.641 1 94.44 141 VAL B C 1
ATOM 2535 O O . VAL B 1 141 ? 9.875 12.289 17.609 1 94.44 141 VAL B O 1
ATOM 2538 N N . ASN B 1 142 ? 7.918 11.898 18.703 1 90.69 142 ASN B N 1
ATOM 2539 C CA . ASN B 1 142 ? 8.492 11.109 19.781 1 90.69 142 ASN B CA 1
ATOM 2540 C C . ASN B 1 142 ? 8.227 9.617 19.594 1 90.69 142 ASN B C 1
ATOM 2542 O O . ASN B 1 142 ? 7.145 9.125 19.906 1 90.69 142 ASN B O 1
ATOM 2546 N N . TRP B 1 143 ? 9.172 8.891 19.141 1 89.88 143 TRP B N 1
ATOM 2547 C CA . TRP B 1 143 ? 9.016 7.508 18.719 1 89.88 143 TRP B CA 1
ATOM 2548 C C . TRP B 1 143 ? 8.734 6.602 19.906 1 89.88 143 TRP B C 1
ATOM 2550 O O . TRP B 1 143 ? 8.188 5.504 19.75 1 89.88 143 TRP B O 1
ATOM 2560 N N . ALA B 1 144 ? 9.094 7.09 21.078 1 86.38 144 ALA B N 1
ATOM 2561 C CA . ALA B 1 144 ? 8.891 6.312 22.297 1 86.38 144 ALA B CA 1
ATOM 2562 C C . ALA B 1 144 ? 7.488 6.52 22.859 1 86.38 144 ALA B C 1
ATOM 2564 O O . ALA B 1 144 ? 7.031 5.75 23.703 1 86.38 144 ALA B O 1
ATOM 2565 N N . ASP B 1 145 ? 6.824 7.523 22.391 1 91.44 145 ASP B N 1
ATOM 2566 C CA . ASP B 1 145 ? 5.52 7.875 22.938 1 91.44 145 ASP B CA 1
ATOM 2567 C C . ASP B 1 145 ? 4.531 8.227 21.828 1 91.44 145 ASP B C 1
ATOM 2569 O O . ASP B 1 145 ? 4.305 9.398 21.547 1 91.44 145 ASP B O 1
ATOM 2573 N N . GLY B 1 146 ? 3.883 7.211 21.344 1 92.94 146 GLY B N 1
ATOM 2574 C CA . GLY B 1 146 ? 2.914 7.398 20.281 1 92.94 146 GLY B CA 1
ATOM 2575 C C . GLY B 1 146 ? 1.737 8.266 20.688 1 92.94 146 GLY B C 1
ATOM 2576 O O . GLY B 1 146 ? 1.2 9.016 19.859 1 92.94 146 GLY B O 1
ATOM 2577 N N . ASN B 1 147 ? 1.369 8.203 21.906 1 94.31 147 ASN B N 1
ATOM 2578 C CA . ASN B 1 147 ? 0.245 8.992 22.375 1 94.31 147 ASN B CA 1
ATOM 2579 C C . ASN B 1 147 ? 0.556 10.492 22.344 1 94.31 147 ASN B C 1
ATOM 2581 O O . ASN B 1 147 ? -0.32 11.305 22.047 1 94.31 147 ASN B O 1
ATOM 2585 N N . ALA B 1 148 ? 1.788 10.766 22.703 1 95.25 148 ALA B N 1
ATOM 2586 C CA . ALA B 1 148 ? 2.197 12.164 22.609 1 95.25 148 ALA B CA 1
ATOM 2587 C C . ALA B 1 148 ? 2.127 12.672 21.172 1 95.25 148 ALA B C 1
ATOM 2589 O O . ALA B 1 148 ? 1.735 13.812 20.922 1 95.25 148 ALA B O 1
ATOM 2590 N N . VAL B 1 149 ? 2.535 11.844 20.203 1 97 149 VAL B N 1
ATOM 2591 C CA . VAL B 1 149 ? 2.475 12.203 18.797 1 97 149 VAL B CA 1
ATOM 2592 C C . VAL B 1 149 ? 1.022 12.438 18.375 1 97 149 VAL B C 1
ATOM 2594 O O . VAL B 1 149 ? 0.712 13.422 17.703 1 97 149 VAL B O 1
ATOM 2597 N N . VAL B 1 150 ? 0.111 11.586 18.844 1 97.69 150 VAL B N 1
ATOM 2598 C CA . VAL B 1 150 ? -1.306 11.688 18.5 1 97.69 150 VAL B CA 1
ATOM 2599 C C . VAL B 1 150 ? -1.871 13 19.047 1 97.69 150 VAL B C 1
ATOM 2601 O O . VAL B 1 150 ? -2.631 13.688 18.359 1 97.69 150 VAL B O 1
ATOM 2604 N N . ALA B 1 151 ? -1.497 13.312 20.25 1 97.19 151 ALA B N 1
ATOM 2605 C CA . ALA B 1 151 ? -1.95 14.57 20.844 1 97.19 151 ALA B CA 1
ATOM 2606 C C . ALA B 1 151 ? -1.486 15.766 20.016 1 97.19 151 ALA B C 1
ATOM 2608 O O . ALA B 1 151 ? -2.252 16.703 19.797 1 97.19 151 ALA B O 1
ATOM 2609 N N . THR B 1 152 ? -0.216 15.727 19.625 1 97.56 152 THR B N 1
ATOM 2610 C CA . THR B 1 152 ? 0.331 16.797 18.797 1 97.56 152 THR B CA 1
ATOM 2611 C C . THR B 1 152 ? -0.398 16.875 17.453 1 97.56 152 THR B C 1
ATOM 2613 O O . THR B 1 152 ? -0.684 17.969 16.969 1 97.56 152 THR B O 1
ATOM 2616 N N . LEU B 1 153 ? -0.739 15.734 16.875 1 98.19 153 LEU B N 1
ATOM 2617 C CA . LEU B 1 153 ? -1.496 15.68 15.625 1 98.19 153 LEU B CA 1
ATOM 2618 C C . LEU B 1 153 ? -2.859 16.344 15.789 1 98.19 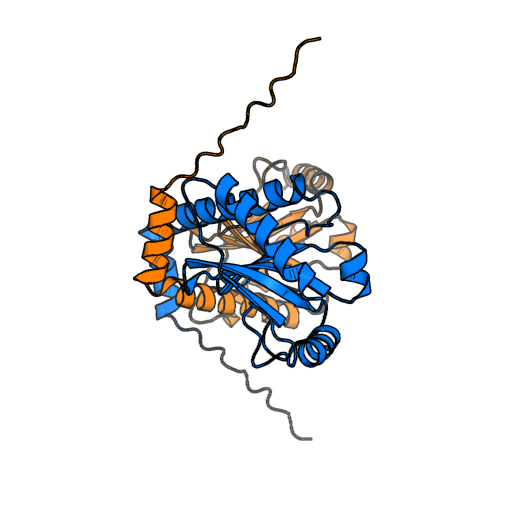153 LEU B C 1
ATOM 2620 O O . LEU B 1 153 ? -3.244 17.188 14.977 1 98.19 153 LEU B O 1
ATOM 2624 N N . GLU B 1 154 ? -3.531 15.984 16.844 1 97.62 154 GLU B N 1
ATOM 2625 C CA . GLU B 1 154 ? -4.855 16.547 17.094 1 97.62 154 GLU B CA 1
ATOM 2626 C C . GLU B 1 154 ? -4.809 18.062 17.203 1 97.62 154 GLU B C 1
ATOM 2628 O O . GLU B 1 154 ? -5.617 18.766 16.594 1 97.62 154 GLU B O 1
ATOM 2633 N N . GLN B 1 155 ? -3.867 18.516 17.922 1 97 155 GLN B N 1
ATOM 2634 C CA . GLN B 1 155 ? -3.713 19.953 18.109 1 97 155 GLN B CA 1
ATOM 2635 C C . GLN B 1 155 ? -3.375 20.656 16.797 1 97 155 GLN B C 1
ATOM 2637 O O . GLN B 1 155 ? -3.902 21.734 16.516 1 97 155 GLN B O 1
ATOM 2642 N N . THR B 1 156 ? -2.461 20.109 16.031 1 97.06 156 THR B N 1
ATOM 2643 C CA . THR B 1 156 ? -2.045 20.703 14.766 1 97.06 156 THR B CA 1
ATOM 2644 C C . THR B 1 156 ? -3.213 20.734 13.781 1 97.06 156 THR B C 1
ATOM 2646 O O . THR B 1 156 ? -3.373 21.703 13.039 1 97.06 156 THR B O 1
ATOM 2649 N N . VAL B 1 157 ? -4.023 19.688 13.781 1 97.38 157 VAL B N 1
ATOM 2650 C CA . VAL B 1 157 ? -5.207 19.641 12.922 1 97.38 157 VAL B CA 1
ATOM 2651 C C . VAL B 1 157 ? -6.148 20.797 13.281 1 97.38 157 VAL B C 1
ATOM 2653 O O . VAL B 1 157 ? -6.664 21.484 12.398 1 97.38 157 VAL B O 1
ATOM 2656 N N . GLU B 1 158 ? -6.359 20.984 14.555 1 95.38 158 GLU B N 1
ATOM 2657 C CA . GLU B 1 158 ? -7.211 22.078 15 1 95.38 158 GLU B CA 1
ATOM 2658 C C . GLU B 1 158 ? -6.68 23.422 14.531 1 95.38 158 GLU B C 1
ATOM 2660 O O . GLU B 1 158 ? -7.445 24.281 14.086 1 95.38 158 GLU B O 1
ATOM 2665 N N . ARG B 1 159 ? -5.391 23.594 14.648 1 95 159 ARG B N 1
ATOM 2666 C CA . ARG B 1 159 ? -4.766 24.828 14.188 1 95 159 ARG B CA 1
ATOM 2667 C C . ARG B 1 159 ? -4.93 25 12.68 1 95 159 ARG B C 1
ATOM 2669 O O . ARG B 1 159 ? -5.203 26.094 12.195 1 95 159 ARG B O 1
ATOM 2676 N N . LEU B 1 160 ? -4.688 23.938 11.953 1 94.31 160 LEU B N 1
ATOM 2677 C CA . LEU B 1 160 ? -4.828 23.953 10.5 1 94.31 160 LEU B CA 1
ATOM 2678 C C . LEU B 1 160 ? -6.238 24.359 10.094 1 94.31 160 LEU B C 1
ATOM 2680 O O . LEU B 1 160 ? -6.41 25.156 9.172 1 94.31 160 LEU B O 1
ATOM 2684 N N . LEU B 1 161 ? -7.219 23.859 10.812 1 94.19 161 LEU B N 1
ATOM 2685 C CA . LEU B 1 161 ? -8.617 24.109 10.469 1 94.19 161 LEU B CA 1
ATOM 2686 C C . LEU B 1 161 ? -9.016 25.547 10.812 1 94.19 161 LEU B C 1
ATOM 2688 O O . LEU B 1 161 ? -9.969 26.078 10.242 1 94.19 161 LEU B O 1
ATOM 2692 N N . SER B 1 162 ? -8.312 26.125 11.711 1 92.12 162 SER B N 1
ATOM 2693 C CA . SER B 1 162 ? -8.586 27.516 12.062 1 92.12 162 SER B CA 1
ATOM 2694 C C . SER B 1 162 ? -8.188 28.453 10.93 1 92.12 162 SER B C 1
ATOM 2696 O O . SER B 1 162 ? -8.578 29.625 10.922 1 92.12 162 SER B O 1
ATOM 2698 N N . GLU B 1 163 ? -7.445 27.953 9.922 1 88.06 163 GLU B N 1
ATOM 2699 C CA . GLU B 1 163 ? -6.988 28.75 8.789 1 88.06 163 GLU B CA 1
ATOM 2700 C C . GLU B 1 163 ? -8.07 28.844 7.715 1 88.06 163 GLU B C 1
ATOM 2702 O O . GLU B 1 163 ? -7.934 29.625 6.766 1 88.06 163 GLU B O 1
ATOM 2707 N N . ILE B 1 164 ? -9.078 28.047 7.816 1 89.06 164 ILE B N 1
ATOM 2708 C CA . ILE B 1 164 ? -10.023 27.984 6.711 1 89.06 164 ILE B CA 1
ATOM 2709 C C . ILE B 1 164 ? -11.43 28.312 7.207 1 89.06 164 ILE B C 1
ATOM 2711 O O . ILE B 1 164 ? -11.734 28.125 8.383 1 89.06 164 ILE B O 1
#

Solvent-accessible surface area (backbone atoms only — not comparable to full-atom values): 18165 Å² total; per-residue (Å²): 132,82,75,78,72,74,72,73,74,74,81,79,71,64,62,68,37,42,50,48,37,50,47,44,42,70,74,47,64,45,51,62,9,47,37,50,43,49,50,51,54,49,46,44,52,53,53,42,47,67,76,37,73,76,42,51,64,58,92,58,76,43,73,52,66,61,52,35,34,33,42,40,34,34,35,71,70,36,48,73,71,34,31,34,39,33,43,35,36,35,46,75,76,67,42,39,33,42,25,39,20,38,75,43,64,69,42,20,43,54,47,41,63,66,47,65,79,46,94,62,99,50,50,64,54,92,43,46,90,78,43,85,30,38,32,37,44,81,46,80,78,48,86,90,35,60,66,60,34,37,52,51,48,55,52,50,50,53,55,57,54,70,76,103,133,84,76,80,71,77,73,74,74,74,81,80,72,64,63,67,36,43,49,48,37,49,47,44,43,70,74,47,62,46,51,64,10,47,36,51,44,48,52,51,53,50,46,43,52,55,54,43,47,68,75,38,73,79,41,50,64,57,91,58,75,42,74,51,67,61,52,35,35,34,42,41,33,32,34,71,71,36,49,74,70,34,31,33,38,32,44,35,38,34,46,75,76,68,41,40,34,41,26,39,20,38,75,42,65,70,41,21,44,55,48,37,62,66,48,66,79,45,92,62,98,51,50,63,54,91,44,47,91,78,44,85,30,38,32,38,44,80,46,79,78,47,87,90,36,60,66,60,33,36,53,52,50,53,52,51,50,53,56,56,53,68,74,105

Radius of gyration: 22.84 Å; Cα contacts (8 Å, |Δi|>4): 494; chains: 2; bounding box: 43×70×84 Å

Organism: NCBI:txid2903556

Nearest PDB structures (foldseek):
  6o38-assembly2_H  TM=6.392E-01  e=6.809E+00  Acinetobacter nosocomialis M2
  6o38-assembly1_G  TM=6.457E-01  e=7.225E+00  Acinetobacter nosocomialis M2
  6o38-assembly6_N  TM=6.330E-01  e=7.666E+00  Acinetobacter nosocomialis M2
  6o38-assembly3_K  TM=5.328E-01  e=9.159E+00  Acinetobacter nosocomialis M2
  3cwx-assembly2_C-2  TM=3.994E-01  e=7.225E+00  Helicobacter pylori

Secondary structure (DSSP, 8-state):
--------------HHHHHHHHHHHHHSSHHHHHHHHHHHHHHHHHHHHHH-TTSEEPSSPEE-TTSEEEEEEE-HHHHHTTEEEEEEEETTTTEEEEEEEESSHHHHHHHHHHHHTS--SSEE-S-TTT-S-SEEEEE---TT-HHHHHHHHHHHHHHHHTT-/--------------HHHHHHHHHHHHHSSHHHHHHHHHHHHHHHHHHHHHH-TTSEEPSSPEE-TTSEEEEEEE-HHHHHTTEEEEEEEETTTTEEEEEEEESSHHHHHHHHHHHHTS--SSEE-S-TTT-S-SEEEEE---TT-HHHHHHHHHHHHHHHHTT-

Sequence (328 aa):
MAKSGKIETCHRFDERLLACYRELLQTTNLQKAYQEWFRWFRFLRNELERRMPDYQFQGTVAENGMEYAYFQFASVELKEKGLKIVVAFLHRDFSLEVWLSGVNRKSQALWEEKLRSAATSFSCTADPLHTDYILRAPIPVNWADGNAVVATLEQTVERLLSEIMAKSGKIETCHRFDERLLACYRELLQTTNLQKAYQEWFRWFRFLRNELERRMPDYQFQGTVAENGMEYAYFQFASVELKEKGLKIVVAFLHRDFSLEVWLSGVNRKSQALWEEKLRSAATSFSCTADPLHTDYILRAPIPVNWADGNAVVATLEQTVERLLSEI